Protein 6WUD (pdb70)

Organism: Homo sapiens (NCBI:txid9606)

Foldseek 3Di:
DAQDDPVVLVVLVVQFVDDSVVLVVVVVVVCVLPVVFDDSHCNVVDDGWADQVSQCCPPLRVPPLLSQLLQLLLDPNSRNTHDSSSSRRSQRCQALPHDPLSLLQVVQSSLCVVRPQWAALVSQLVVVCSVCVNPDDPVRSSVVSVVCCVVQVVVPPRIAHSVSSCVPQVPDPCNSVPSHTDD/DVCVVVCLVVVQDDVVDDDVVVVVVSVVVSVVVVVVVVVVVVVVD

Solvent-accessible surface area: 11434 Å² total; per-residue (Å²): 238,84,12,9,51,144,126,43,17,102,53,27,69,109,86,12,71,20,77,128,172,52,0,60,112,0,0,94,66,0,14,97,37,7,81,174,97,3,44,104,58,14,50,92,98,40,132,33,68,0,40,27,115,68,0,6,67,3,73,35,0,76,21,2,15,1,88,93,18,0,0,50,37,15,9,115,100,38,63,0,58,0,24,2,75,9,0,1,57,0,0,4,10,0,17,128,140,7,64,132,83,54,3,0,83,52,0,6,57,0,5,1,27,60,108,63,90,62,0,28,43,125,0,0,78,39,0,0,54,79,0,1,108,47,116,12,57,88,104,32,10,60,31,0,5,92,45,0,18,105,35,6,12,54,80,162,68,47,88,0,6,44,118,10,0,42,98,0,0,61,138,11,104,77,4,90,67,19,3,14,3,146,40,172,65,16,62,1,0,61,45,2,8,14,20,6,38,5,73,14,34,66,83,130,66,5,59,99,64,18,72,65,10,12,112,72,1,80,111,12,0,106,132,35,100,84,84,158

Nearest PDB structures (foldseek):
  6wu7-assembly1_A  TM=9.396E-01  e=1.259E-26  Homo sapiens
  6wu5-assembly1_A  TM=8.932E-01  e=3.886E-26  Homo sapiens
  8tkp-assembly1_E  TM=9.651E-01  e=3.634E-17  Caenorhabditis elegans
  5b8i-assembly1_B  TM=8.770E-01  e=7.531E-10  Coccidioides immitis RS
  3ll8-assembly3_B  TM=8.540E-01  e=1.875E-09  Homo sapiens

Structure (mmCIF, N/CA/C/O backbone):
data_6WUD
#
_entry.id   6WUD
#
_cell.length_a   100.650
_cell.length_b   100.650
_cell.length_c   49.723
_cell.angle_alpha   90.000
_cell.angle_beta   90.000
_cell.angle_gamma   120.000
#
_symmetry.space_group_name_H-M   'P 32 2 1'
#
loop_
_entity.id
_entity.type
_entity.pdbx_description
1 polymer 'Calcium and integrin-binding family member 3'
2 polymer 'Transmembrane channel-like protein 1'
3 non-polymer 'MAGNESIUM ION'
4 water water
#
loop_
_atom_site.group_PDB
_atom_site.id
_atom_site.type_symbol
_atom_site.label_atom_id
_atom_site.label_alt_id
_atom_site.label_comp_id
_atom_site.label_asym_id
_atom_site.label_entity_id
_atom_site.label_seq_id
_atom_site.pdbx_PDB_ins_code
_atom_site.Cartn_x
_atom_site.Cartn_y
_atom_site.Cartn_z
_atom_site.occupancy
_atom_site.B_iso_or_equiv
_atom_site.auth_seq_id
_atom_site.auth_comp_id
_atom_site.auth_asym_id
_atom_site.auth_atom_id
_atom_site.pdbx_PDB_model_num
ATOM 1 N N . GLN A 1 9 ? 16.30700 57.18300 -25.67500 1.000 73.77990 5 GLN A N 1
ATOM 2 C CA . GLN A 1 9 ? 16.60600 57.38500 -24.26400 1.000 64.04715 5 GLN A CA 1
ATOM 3 C C . GLN A 1 9 ? 15.38600 57.18600 -23.35000 1.000 54.60392 5 GLN A C 1
ATOM 4 O O . GLN A 1 9 ? 14.92900 58.13600 -22.73300 1.000 74.29049 5 GLN A O 1
ATOM 17 N N . THR A 1 10 ? 14.86100 55.96400 -23.24000 1.000 40.71541 6 THR A N 1
ATOM 18 C CA . THR A 1 10 ? 13.71500 55.71000 -22.36700 1.000 39.00204 6 THR A CA 1
ATOM 19 C C . THR A 1 10 ? 13.82700 54.32900 -21.71500 1.000 32.20912 6 THR A C 1
ATOM 20 O O . THR A 1 10 ? 14.33100 53.39000 -22.32500 1.000 31.73538 6 THR A O 1
ATOM 31 N N . VAL A 1 11 ? 13.34900 54.19900 -20.47100 1.000 30.88002 7 VAL A N 1
ATOM 32 C CA . VAL A 1 11 ? 13.36900 52.87800 -19.82900 1.000 26.27420 7 VAL A CA 1
ATOM 33 C C . VAL A 1 11 ? 12.28400 51.99200 -20.42500 1.000 23.23173 7 VAL A C 1
ATOM 34 O O . VAL A 1 11 ? 12.51700 50.81300 -20.71800 1.000 25.11880 7 VAL A O 1
ATOM 47 N N . PHE A 1 12 ? 11.06800 52.53700 -20.57300 1.000 24.23712 8 PHE A N 1
ATOM 48 C CA . PHE A 1 12 ? 9.89100 51.76600 -20.97600 1.000 23.37122 8 PHE A CA 1
ATOM 49 C C . PHE A 1 12 ? 9.19100 52.45400 -22.15500 1.000 26.74005 8 PHE A C 1
ATOM 50 O O . PHE A 1 12 ? 9.30000 53.65900 -22.33300 1.000 23.10803 8 PHE A O 1
ATOM 67 N N . THR A 1 13 ? 8.40600 51.68500 -22.91500 1.000 24.54505 9 THR A N 1
ATOM 68 C CA . THR A 1 13 ? 7.43500 52.24800 -23.84100 1.000 28.69818 9 THR A CA 1
ATOM 69 C C . THR A 1 13 ? 6.18800 52.71200 -23.09200 1.000 25.79257 9 THR A C 1
ATOM 70 O O . THR A 1 13 ? 5.95100 52.35400 -21.94200 1.000 23.75285 9 THR A O 1
ATOM 81 N N . HIS A 1 14 ? 5.39200 53.57200 -23.75100 1.000 28.29023 10 HIS A N 1
ATOM 82 C CA . HIS A 1 14 ? 4.13400 53.96200 -23.10400 1.000 31.50115 10 HIS A CA 1
ATOM 83 C C . HIS A 1 14 ? 3.26900 52.74300 -22.80900 1.000 29.40879 10 HIS A C 1
ATOM 84 O O . HIS A 1 14 ? 2.66800 52.64400 -21.73300 1.000 27.39013 10 HIS A O 1
ATOM 98 N N . GLU A 1 15 ? 3.20100 51.80100 -23.75600 1.000 30.69315 11 GLU A N 1
ATOM 99 C CA . GLU A 1 15 ? 2.40800 50.58900 -23.56900 1.000 31.55115 11 GLU A CA 1
ATOM 100 C C . GLU A 1 15 ? 2.88100 49.76400 -22.37500 1.000 28.75871 11 GLU A C 1
ATOM 101 O O . GLU A 1 15 ? 2.05400 49.17700 -21.66800 1.000 28.23496 11 GLU A O 1
ATOM 113 N N . GLN A 1 16 ? 4.19600 49.64000 -22.18200 1.000 26.22420 12 GLN A N 1
ATOM 114 C CA . GLN A 1 16 ? 4.68800 48.85600 -21.05100 1.000 24.77139 12 GLN A CA 1
ATOM 115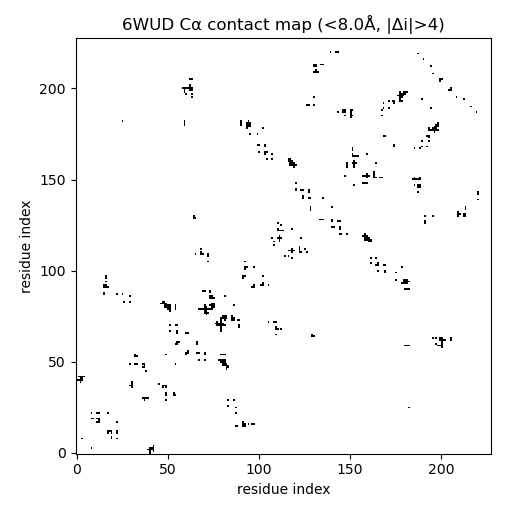 C C . GLN A 1 16 ? 4.31400 49.50400 -19.72700 1.000 27.05851 12 GLN A C 1
ATOM 116 O O . GLN A 1 16 ? 3.92400 48.81600 -18.78400 1.000 25.04774 12 GLN A O 1
ATOM 130 N N . LEU A 1 17 ? 4.43500 50.82300 -19.62600 1.000 25.59781 13 LEU A N 1
ATOM 131 C CA . LEU A 1 17 ? 4.06800 51.49200 -18.38700 1.000 29.59302 13 LEU A CA 1
ATOM 132 C C . LEU A 1 17 ? 2.56400 51.42500 -18.13900 1.000 33.18556 13 LEU A C 1
ATOM 133 O O . LEU A 1 17 ? 2.13400 51.20600 -17.00200 1.000 26.80321 13 LEU A O 1
ATOM 149 N N . GLU A 1 18 ? 1.77600 51.51100 -19.20000 1.000 30.78790 14 GLU A N 1
ATOM 150 C CA . GLU A 1 18 ? 0.33900 51.41200 -19.06300 1.000 30.31942 14 GLU A CA 1
ATOM 151 C C . GLU A 1 18 ? 0.00400 50.03700 -18.51100 1.000 38.67043 14 GLU A C 1
ATOM 152 O O . GLU A 1 18 ? -0.86200 49.89900 -17.66000 1.000 33.79353 14 GLU A O 1
ATOM 164 N N . ALA A 1 19 ? 0.71000 49.02100 -18.99200 1.000 32.24071 15 ALA A N 1
ATOM 165 C CA . ALA A 1 19 ? 0.45800 47.64900 -18.56100 1.000 34.96209 15 ALA A CA 1
ATOM 166 C C . ALA A 1 19 ? 0.84100 47.43600 -17.09500 1.000 30.04834 15 ALA A C 1
ATOM 167 O O . ALA A 1 19 ? 0.11200 46.75500 -16.36000 1.000 32.77498 15 ALA A O 1
ATOM 174 N N . TYR A 1 20 ? 1.95600 48.01200 -16.64300 1.000 28.67449 16 TYR A N 1
ATOM 175 C CA . TYR A 1 20 ? 2.31400 47.86600 -15.22300 1.000 29.64303 16 TYR A CA 1
ATOM 176 C C . TYR A 1 20 ? 1.29400 48.55400 -14.31900 1.000 30.73790 16 TYR A C 1
ATOM 177 O O . TYR A 1 20 ? 0.95900 48.05000 -13.24600 1.000 32.18544 16 TYR A O 1
ATOM 195 N N . GLN A 1 21 ? 0.83100 49.72900 -14.71400 1.000 29.43511 17 GLN A N 1
ATOM 196 C CA . GLN A 1 21 ? -0.22600 50.40400 -13.97100 1.000 32.11964 17 GLN A CA 1
ATOM 197 C C . GLN A 1 21 ? -1.48700 49.57000 -13.90700 1.000 33.64351 17 GLN A C 1
ATOM 198 O O . GLN A 1 21 ? -2.20900 49.60500 -12.90500 1.000 34.10146 17 GLN A O 1
ATOM 212 N N . ASP A 1 22 ? -1.80000 48.88300 -14.99000 1.000 31.22216 18 ASP A N 1
ATOM 213 C CA . ASP A 1 22 ? -2.97600 48.03300 -15.05300 1.000 33.50928 18 ASP A CA 1
ATOM 214 C C . ASP A 1 22 ? -2.90800 46.81300 -14.13600 1.000 34.56467 18 ASP A C 1
ATOM 215 O O . ASP A 1 22 ? -3.92800 46.34100 -13.65500 1.000 37.24131 18 ASP A O 1
ATOM 224 N N . CYS A 1 23 ? -1.71400 46.28600 -13.90900 1.000 29.09559 19 CYS A N 1
ATOM 225 C CA . CYS A 1 23 ? -1.59800 45.06000 -13.12300 1.000 33.94618 19 CYS A CA 1
ATOM 226 C C . CYS A 1 23 ? -1.00200 45.26500 -11.72900 1.000 29.99833 19 CYS A C 1
ATOM 227 O O . CYS A 1 23 ? -0.82700 44.28300 -10.99800 1.000 31.49851 19 CYS A O 1
ATOM 235 N N . THR A 1 24 ? -0.76000 46.50300 -11.31100 1.000 26.65320 20 THR A N 1
ATOM 236 C CA . THR A 1 24 ? -0.24200 46.80000 -9.97300 1.000 25.16881 20 THR A CA 1
ATOM 237 C C . THR A 1 24 ? -1.09100 47.91700 -9.37000 1.000 28.49815 20 THR A C 1
ATOM 238 O O . THR A 1 24 ? -1.93500 48.53000 -10.03900 1.000 27.64016 20 THR A O 1
ATOM 249 N N . PHE A 1 25 ? -0.85600 48.21700 -8.10200 1.000 23.00539 21 PHE A N 1
ATOM 250 C CA . PHE A 1 25 ? -1.51000 49.36900 -7.48400 1.000 24.35292 21 PHE A CA 1
ATOM 251 C C . PHE A 1 25 ? -0.63200 50.61300 -7.53500 1.000 30.84317 21 PHE A C 1
ATOM 252 O O . PHE A 1 25 ? -0.83300 51.54200 -6.74100 1.000 34.64100 21 PHE A O 1
ATOM 269 N N . PHE A 1 26 ? 0.32900 50.66600 -8.46400 1.000 21.71839 22 PHE A N 1
ATOM 270 C CA . PHE A 1 26 ? 1.29100 51.75900 -8.48600 1.000 22.71325 22 PHE A CA 1
ATOM 271 C C . PHE A 1 26 ? 0.93800 52.75700 -9.59000 1.000 25.46884 22 PHE A C 1
ATOM 272 O O . PHE A 1 26 ? 0.42100 52.39700 -10.65800 1.000 25.62676 22 PHE A O 1
ATOM 289 N N . THR A 1 27 ? 1.22300 54.02200 -9.31400 1.000 22.45796 23 THR A N 1
ATOM 290 C CA . THR A 1 27 ? 1.18900 55.05600 -10.34300 1.000 23.58967 23 THR A CA 1
ATOM 291 C C . THR A 1 27 ? 2.37000 54.88900 -11.30700 1.000 22.27109 23 THR A C 1
ATOM 292 O O . THR A 1 27 ? 3.35700 54.20700 -11.02500 1.000 21.29203 23 THR A O 1
ATOM 303 N N . ARG A 1 28 ? 2.27000 55.57200 -12.45500 1.000 25.01879 24 ARG A N 1
ATOM 304 C CA . ARG A 1 28 ? 3.38500 55.56100 -13.40100 1.000 23.26858 24 ARG A CA 1
ATOM 305 C C . ARG A 1 28 ? 4.67900 56.05500 -12.73200 1.000 21.21570 24 ARG A C 1
ATOM 306 O O . ARG A 1 28 ? 5.75200 55.46500 -12.90200 1.000 21.36835 24 ARG A O 1
ATOM 327 N N . LYS A 1 29 ? 4.58800 57.13600 -11.95900 1.000 21.28413 25 LYS A N 1
ATOM 328 C CA . LYS A 1 29 ? 5.77400 57.64400 -11.27000 1.000 20.11820 25 LYS A CA 1
ATOM 329 C C . LYS A 1 29 ? 6.35200 56.61900 -10.28700 1.000 23.28174 25 LYS A C 1
ATOM 330 O O . LYS A 1 29 ? 7.56800 56.46100 -10.19800 1.000 21.84736 25 LYS A O 1
ATOM 349 N N . GLU A 1 30 ? 5.50900 55.91400 -9.54600 1.000 21.93158 26 GLU A N 1
ATOM 350 C CA . GLU A 1 30 ? 5.98400 54.88800 -8.62300 1.000 21.19201 26 GLU A CA 1
ATOM 351 C C . GLU A 1 30 ? 6.65200 53.72400 -9.34500 1.000 21.43941 26 GLU A C 1
ATOM 352 O O . GLU A 1 30 ? 7.65300 53.19500 -8.85700 1.000 22.27899 26 GLU A O 1
ATOM 364 N N . ILE A 1 31 ? 6.12700 53.30800 -10.49100 1.000 20.94725 27 ILE A N 1
ATOM 365 C CA . ILE A 1 31 ? 6.75400 52.23700 -11.25000 1.000 19.72868 27 ILE A CA 1
ATOM 366 C C . ILE A 1 31 ? 8.16800 52.65500 -11.64700 1.000 19.68920 27 ILE A C 1
ATOM 367 O O . ILE A 1 31 ? 9.12400 51.86300 -11.55000 1.000 19.69183 27 ILE A O 1
ATOM 383 N N . MET A 1 32 ? 8.34000 53.91000 -12.05900 1.000 19.91028 28 MET A N 1
ATOM 384 C CA . MET A 1 32 ? 9.68400 54.39600 -12.37200 1.000 20.43929 28 MET A CA 1
ATOM 385 C C . MET A 1 32 ? 10.59800 54.34100 -11.14800 1.000 21.47626 28 MET A C 1
ATOM 386 O O . MET A 1 32 ? 11.73500 53.87200 -11.23400 1.000 23.82654 28 MET A O 1
ATOM 400 N N . ARG A 1 33 ? 10.12500 54.81100 -9.99600 1.000 20.15505 29 ARG A N 1
ATOM 401 C CA . ARG A 1 33 ? 10.95600 54.79900 -8.79500 1.000 23.14751 29 ARG A CA 1
ATOM 402 C C . ARG A 1 33 ? 11.33500 53.37900 -8.38800 1.000 21.60259 29 ARG A C 1
ATOM 403 O O . ARG A 1 33 ? 12.51100 53.09300 -8.08800 1.000 19.96818 29 ARG A O 1
ATOM 424 N N . LEU A 1 34 ? 10.34900 52.46300 -8.41900 1.000 21.38414 30 LEU A N 1
ATOM 425 C CA . LEU A 1 34 ? 10.62800 51.07600 -8.07800 1.000 23.82128 30 LEU A CA 1
ATOM 426 C C . LEU A 1 34 ? 11.54800 50.42000 -9.10500 1.000 22.15792 30 LEU A C 1
ATOM 427 O O . LEU A 1 34 ? 12.40300 49.59300 -8.73900 1.000 22.33162 30 LEU A O 1
ATOM 443 N N . PHE A 1 35 ? 11.39900 50.74400 -10.39200 1.000 19.46286 31 PHE A N 1
ATOM 444 C CA . PHE A 1 35 ? 12.35900 50.22300 -11.36700 1.000 21.33150 31 PHE A CA 1
ATOM 445 C C . PHE A 1 35 ? 13.80200 50.56900 -10.97000 1.000 19.87607 31 PHE A C 1
ATOM 446 O O . PHE A 1 35 ? 14.71400 49.72800 -11.07800 1.000 21.48679 31 PHE A O 1
ATOM 463 N N . TYR A 1 36 ? 14.05600 51.82700 -10.59600 1.000 18.79699 32 TYR A N 1
ATOM 464 C CA . TYR A 1 36 ? 15.41900 52.19400 -10.22200 1.000 22.37637 32 TYR A CA 1
ATOM 465 C C . TYR A 1 36 ? 15.85700 51.50300 -8.92400 1.000 22.79484 32 TYR A C 1
ATOM 466 O O . TYR A 1 36 ? 17.04800 51.16200 -8.77300 1.000 20.33665 32 TYR A O 1
ATOM 484 N N . ARG A 1 37 ? 14.92300 51.24400 -8.00900 1.000 20.21558 33 ARG A N 1
ATOM 485 C CA . ARG A 1 37 ? 15.28000 50.43100 -6.85000 1.000 21.84209 33 ARG A CA 1
ATOM 486 C C . ARG A 1 37 ? 15.76000 49.05000 -7.28900 1.000 20.58405 33 ARG A C 1
ATOM 487 O O . ARG A 1 37 ? 16.75100 48.53900 -6.74900 1.000 19.22862 33 ARG A O 1
ATOM 508 N N . TYR A 1 38 ? 15.05100 48.43100 -8.25700 1.000 21.59206 34 TYR A N 1
ATOM 509 C CA . TYR A 1 38 ? 15.39700 47.10400 -8.76200 1.000 20.69985 34 TYR A CA 1
ATOM 510 C C . TYR A 1 38 ? 16.73500 47.10900 -9.50100 1.000 20.37613 34 TYR A C 1
ATOM 511 O O . TYR A 1 38 ? 17.61200 46.26700 -9.24400 1.000 21.38677 34 TYR A O 1
ATOM 529 N N . GLN A 1 39 ? 16.91700 48.07500 -10.38900 1.000 19.41022 35 GLN A N 1
ATOM 530 C CA . GLN A 1 39 ? 18.13200 48.16700 -11.17000 1.000 21.45257 35 GLN A CA 1
ATOM 531 C C . GLN A 1 39 ? 19.34700 48.39600 -10.27400 1.000 23.31859 35 GLN A C 1
ATOM 532 O O . GLN A 1 39 ? 20.42600 47.83900 -10.52300 1.000 23.19225 35 GLN A O 1
ATOM 546 N N . ASP A 1 40 ? 19.17900 49.21100 -9.22700 1.000 24.08710 36 ASP A N 1
ATOM 547 C CA . ASP A 1 40 ? 20.26300 49.52200 -8.29200 1.000 25.02405 36 ASP A CA 1
ATOM 548 C C . ASP A 1 40 ? 20.70800 48.31900 -7.47300 1.000 20.78407 36 ASP A C 1
ATOM 549 O O . ASP A 1 40 ? 21.82100 48.35300 -6.91800 1.000 21.96579 36 ASP A O 1
ATOM 558 N N . LEU A 1 41 ? 19.89000 47.25800 -7.39200 1.000 20.79197 37 LEU A N 1
ATOM 559 C CA . LEU A 1 41 ? 20.32400 46.07300 -6.65500 1.000 22.82116 37 LEU A CA 1
ATOM 560 C C . LEU A 1 41 ? 21.46600 45.36000 -7.36900 1.000 26.82690 37 LEU A C 1
ATOM 561 O O . LEU A 1 41 ? 22.29200 44.69700 -6.72700 1.000 25.99522 37 LEU A O 1
ATOM 577 N N . ALA A 1 42 ? 21.50100 45.44800 -8.69600 1.000 22.97381 38 ALA A N 1
ATOM 578 C CA . ALA A 1 42 ? 22.45400 44.68700 -9.51100 1.000 28.11653 38 ALA A CA 1
ATOM 579 C C . ALA A 1 42 ? 22.68500 45.44100 -10.80900 1.000 27.78228 38 ALA A C 1
ATOM 580 O O . ALA A 1 42 ? 22.21800 45.03800 -11.87800 1.000 26.32421 38 ALA A O 1
ATOM 587 N N . PRO A 1 43 ? 23.39800 46.56800 -10.74000 1.000 26.92428 39 PRO A N 1
ATOM 588 C CA . PRO A 1 43 ? 23.48800 47.44900 -11.90800 1.000 35.06736 39 PRO A CA 1
ATOM 589 C C . PRO A 1 43 ? 24.28500 46.85700 -13.05600 1.000 36.15697 39 PRO A C 1
ATOM 590 O O . PRO A 1 43 ? 24.15700 47.35400 -14.17300 1.000 42.20243 39 PRO A O 1
ATOM 601 N N . GLN A 1 44 ? 25.09000 45.83100 -12.82700 1.000 38.45461 40 GLN A N 1
ATOM 602 C CA . GLN A 1 44 ? 25.75300 45.12600 -13.91900 1.000 45.50019 40 GLN A CA 1
ATOM 603 C C . GLN A 1 44 ? 24.90500 44.00200 -14.51400 1.000 41.75764 40 GLN A C 1
ATOM 604 O O . GLN A 1 44 ? 25.29300 43.42400 -15.53500 1.000 45.60810 40 GLN A O 1
ATOM 618 N N . LEU A 1 45 ? 23.77600 43.66500 -13.90100 1.000 38.09141 41 LEU A N 1
ATOM 619 C CA . LEU A 1 45 ? 22.86700 42.66700 -14.44900 1.000 34.37781 41 LEU A CA 1
ATOM 620 C C . LEU A 1 45 ? 21.63600 43.27800 -15.10800 1.000 33.57508 41 LEU A C 1
ATOM 621 O O . LEU A 1 45 ? 21.21000 42.78600 -16.14500 1.000 32.95132 41 LEU A O 1
ATOM 637 N N . VAL A 1 46 ? 21.03400 44.31200 -14.52000 1.000 27.54278 42 VAL A N 1
ATOM 638 C CA . VAL A 1 46 ? 19.74400 44.84200 -14.97400 1.000 24.23185 42 VAL A CA 1
ATOM 639 C C . VAL A 1 46 ? 19.98800 45.93600 -16.01300 1.000 27.34538 42 VAL A C 1
ATOM 640 O O . VAL A 1 46 ? 20.65800 46.93600 -15.70300 1.000 25.71098 42 VAL A O 1
ATOM 653 N N . PRO A 1 47 ? 19.45700 45.82200 -17.23400 1.000 28.63764 43 PRO A N 1
ATOM 654 C CA . PRO A 1 47 ? 19.68400 46.88700 -18.22000 1.000 29.67724 43 PRO A CA 1
ATOM 655 C C . PRO A 1 47 ? 18.84500 48.12100 -17.90100 1.000 27.12694 43 PRO A C 1
ATOM 656 O O . PRO A 1 47 ? 17.81300 48.06100 -17.22400 1.000 26.46896 43 PRO A O 1
ATOM 667 N N . LEU A 1 48 ? 19.34600 49.25600 -18.35300 1.000 29.23772 44 LEU A N 1
ATOM 668 C CA . LEU A 1 48 ? 18.61000 50.50300 -18.25300 1.000 31.27480 44 LEU A CA 1
ATOM 669 C C . LEU A 1 48 ? 17.49600 50.69300 -19.32100 1.000 28.76398 44 LEU A C 1
ATOM 670 O O . LEU A 1 48 ? 16.71000 51.60600 -19.17400 1.000 32.00121 44 LEU A O 1
ATOM 686 N N . ASP A 1 49 ? 17.44500 49.90300 -20.40300 1.000 30.93529 45 ASP A N 1
ATOM 687 C CA . ASP A 1 49 ? 16.40700 50.04300 -21.39000 1.000 27.90861 45 ASP A CA 1
ATOM 688 C C . ASP A 1 49 ? 15.56400 48.77300 -21.36700 1.000 28.19812 45 ASP A C 1
ATOM 689 O O . ASP A 1 49 ? 16.02900 47.73100 -21.79700 1.000 29.13507 45 ASP A O 1
ATOM 698 N N . TYR A 1 50 ? 14.32600 48.85900 -20.89100 1.000 24.69243 46 TYR A N 1
ATOM 699 C CA . TYR A 1 50 ? 13.46200 47.69800 -20.85000 1.000 22.18950 46 TYR A CA 1
ATOM 700 C C . TYR A 1 50 ? 12.62600 47.55000 -22.11900 1.000 22.08423 46 TYR A C 1
ATOM 701 O O . TYR A 1 50 ? 11.89200 46.59600 -22.26000 1.000 23.44492 46 TYR A O 1
ATOM 719 N N . THR A 1 51 ? 12.71800 48.50400 -23.03600 1.000 23.71863 47 THR A N 1
ATOM 720 C CA . THR A 1 51 ? 12.02000 48.33000 -24.32200 1.000 22.85011 47 THR A CA 1
ATOM 721 C C . THR A 1 51 ? 12.57800 47.14900 -25.10400 1.000 26.45317 47 THR A C 1
ATOM 722 O O . THR A 1 51 ? 11.91500 46.65900 -26.02600 1.000 28.68502 47 THR A O 1
ATOM 733 N N . THR A 1 52 ? 13.76800 46.64800 -24.72600 1.000 25.24776 48 THR A N 1
ATOM 734 C CA . THR A 1 52 ? 14.32400 45.42600 -25.31100 1.000 26.13208 48 THR A CA 1
ATOM 735 C C . THR A 1 52 ? 13.62200 44.15900 -24.81700 1.000 27.54014 48 THR A C 1
ATOM 736 O O . THR A 1 52 ? 13.95600 43.06000 -25.29600 1.000 27.84281 48 THR A O 1
ATOM 747 N N . CYS A 1 53 ? 12.71200 44.28200 -23.84600 1.000 24.46083 49 CYS A N 1
ATOM 748 C CA . CYS A 1 53 ? 12.01000 43.14400 -23.26200 1.000 25.42936 49 CYS A CA 1
ATOM 749 C C . CYS A 1 53 ? 12.99500 42.06800 -22.77700 1.000 25.10827 49 CYS A C 1
ATOM 750 O O . CYS A 1 53 ? 12.92200 40.91100 -23.17700 1.000 27.50856 49 CYS A O 1
ATOM 758 N N . PRO A 1 54 ? 13.91900 42.44600 -21.90500 1.000 25.66097 50 PRO A N 1
ATOM 759 C CA . PRO A 1 54 ? 14.92500 41.48300 -21.44000 1.000 28.71923 50 PRO A CA 1
ATOM 760 C C . PRO A 1 54 ? 14.32200 40.45700 -20.49000 1.000 28.71923 50 PRO A C 1
ATOM 761 O O . PRO A 1 54 ? 13.28000 40.67000 -19.86500 1.000 30.46155 50 PRO A O 1
ATOM 772 N N . ASP A 1 55 ? 14.98100 39.30800 -20.43500 1.000 30.49050 51 ASP A N 1
ATOM 773 C CA . ASP A 1 55 ? 14.62500 38.20700 -19.54500 1.000 32.38546 51 ASP A CA 1
ATOM 774 C C . ASP A 1 55 ? 15.74700 38.12600 -18.50500 1.000 31.23532 51 ASP A C 1
ATOM 775 O O . ASP A 1 55 ? 16.75300 37.44100 -18.71700 1.000 32.29598 51 ASP A O 1
ATOM 784 N N . VAL A 1 56 ? 15.60100 38.90000 -17.42100 1.000 27.09799 52 VAL A N 1
ATOM 785 C CA . VAL A 1 56 ? 16.66000 39.11100 -16.43100 1.000 27.34275 52 VAL A CA 1
ATOM 786 C C . VAL A 1 56 ? 16.07300 38.91200 -15.04300 1.000 24.22922 52 VAL A C 1
ATOM 787 O O . VAL A 1 56 ? 14.95400 39.36800 -14.76800 1.000 22.61587 52 VAL A O 1
ATOM 800 N N . LYS A 1 57 ? 16.82400 38.22500 -14.16900 1.000 24.5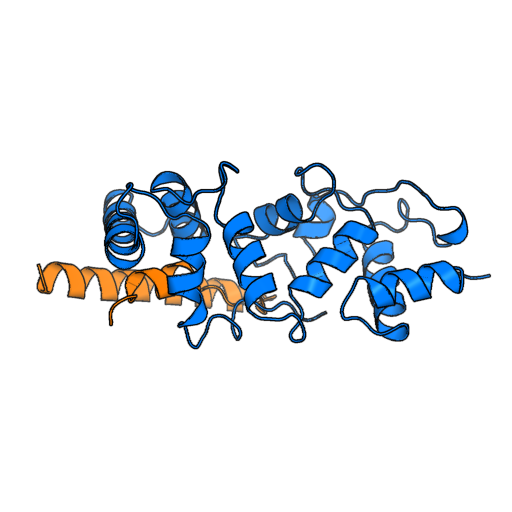7926 53 LYS A N 1
ATOM 801 C CA . LYS A 1 57 ? 16.42800 38.05600 -12.77700 1.000 22.65535 53 LYS A CA 1
ATOM 802 C C . LYS A 1 57 ? 17.52900 38.57500 -11.85500 1.000 24.60558 53 LYS A C 1
ATOM 803 O O . LYS A 1 57 ? 18.71100 38.36200 -12.11700 1.000 26.31895 53 LYS A O 1
ATOM 822 N N . VAL A 1 58 ? 17.14800 39.31900 -10.82700 1.000 19.56024 54 VAL A N 1
ATOM 823 C CA . VAL A 1 58 ? 18.06700 39.68000 -9.74400 1.000 18.55486 54 VAL A CA 1
ATOM 824 C C . VAL A 1 58 ? 18.10400 38.50400 -8.77500 1.000 20.02609 54 VAL A C 1
ATOM 825 O O . VAL A 1 58 ? 17.02700 38.04100 -8.35000 1.000 20.49983 54 VAL A O 1
ATOM 838 N N . PRO A 1 59 ? 19.27200 38.03500 -8.36900 1.000 19.69973 55 PRO A N 1
ATOM 839 C CA . PRO A 1 59 ? 19.29700 36.86300 -7.48700 1.000 20.58931 55 PRO A CA 1
ATOM 840 C C . PRO A 1 59 ? 18.75600 37.14800 -6.09200 1.000 20.52351 55 PRO A C 1
ATOM 841 O O . PRO A 1 59 ? 18.84500 38.27400 -5.57400 1.000 20.65248 55 PRO A O 1
ATOM 852 N N . TYR A 1 60 ? 18.20700 36.07600 -5.49000 1.000 19.79974 56 TYR A N 1
ATOM 853 C CA . TYR A 1 60 ? 17.54200 36.15600 -4.19500 1.000 20.13662 56 TYR A CA 1
ATOM 854 C C . TYR A 1 60 ? 18.41100 36.85600 -3.13900 1.000 21.40257 56 TYR A C 1
ATOM 855 O O . TYR A 1 60 ? 17.90200 37.65600 -2.33700 1.000 23.35280 56 TYR A O 1
ATOM 873 N N . GLU A 1 61 ? 19.70900 36.55900 -3.12300 1.000 20.37876 57 GLU A N 1
ATOM 874 C CA . GLU A 1 61 ? 20.60500 37.08400 -2.08700 1.000 22.45006 57 GLU A CA 1
ATOM 875 C C . GLU A 1 61 ? 20.56200 38.61700 -2.04400 1.000 26.71110 57 GLU A C 1
ATOM 876 O O . GLU A 1 61 ? 20.66800 39.22600 -0.96100 1.000 26.83216 57 GLU A O 1
ATOM 888 N N . LEU A 1 62 ? 20.39500 39.26000 -3.20700 1.000 21.82367 58 LEU A N 1
ATOM 889 C CA . LEU A 1 62 ? 20.32800 40.71800 -3.26800 1.000 25.42410 58 LEU A CA 1
ATOM 890 C C . LEU A 1 62 ? 18.93100 41.22600 -2.94600 1.000 23.31069 58 LEU A C 1
ATOM 891 O O . LEU A 1 62 ? 18.80200 42.32700 -2.40000 1.000 25.80046 58 LEU A O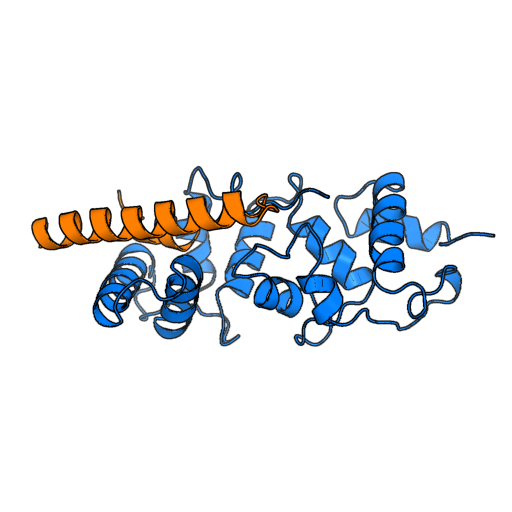 1
ATOM 907 N N . ILE A 1 63 ? 17.90500 40.41400 -3.22100 1.000 20.98936 59 ILE A N 1
ATOM 908 C CA . ILE A 1 63 ? 16.54200 40.77200 -2.86700 1.000 20.98936 59 ILE A CA 1
ATOM 909 C C . ILE A 1 63 ? 16.35600 40.69300 -1.35200 1.000 20.18926 59 ILE A C 1
ATOM 910 O O . ILE A 1 63 ? 15.84900 41.62700 -0.71600 1.000 22.09212 59 ILE A O 1
ATOM 926 N N . GLY A 1 64 ? 16.75900 39.57200 -0.75600 1.000 21.54995 60 GLY A N 1
ATOM 927 C CA . GLY A 1 64 ? 16.57400 39.36800 0.67300 1.000 24.22133 60 GLY A CA 1
ATOM 928 C C . GLY A 1 64 ? 17.40000 40.29200 1.54600 1.000 22.08423 60 GLY A C 1
ATOM 929 O O . GLY A 1 64 ? 17.09600 40.44800 2.73000 1.000 26.10313 60 GLY A O 1
ATOM 933 N N . SER A 1 65 ? 18.44100 40.90600 0.99300 1.000 20.74986 61 SER A N 1
ATOM 934 C CA . SER A 1 65 ? 19.26400 41.81900 1.75300 1.000 24.38187 61 SER A CA 1
ATOM 935 C C . SER A 1 65 ? 18.86400 43.27700 1.54100 1.000 22.49480 61 SER A C 1
ATOM 936 O O . SER A 1 65 ? 19.45900 44.14600 2.19400 1.000 23.03697 61 SER A O 1
ATOM 944 N N . MET A 1 66 ? 17.80900 43.54800 0.75700 1.000 23.59230 62 MET A N 1
ATOM 945 C CA . MET A 1 66 ? 17.25200 44.88800 0.64100 1.000 23.53177 62 MET A CA 1
ATOM 946 C C . MET A 1 66 ? 16.80100 45.45300 1.98600 1.000 21.55258 62 MET A C 1
ATOM 947 O O . MET A 1 66 ? 16.24200 44.72900 2.80900 1.000 21.56574 62 MET A O 1
ATOM 961 N N . PRO A 1 67 ? 16.89300 46.77000 2.18700 1.000 22.18424 63 PRO A N 1
ATOM 962 C CA . PRO A 1 67 ? 16.46000 47.32300 3.48200 1.000 22.39479 63 PRO A CA 1
ATOM 963 C C . PRO A 1 67 ? 15.04200 46.90700 3.85900 1.000 22.88695 63 PRO A C 1
ATOM 964 O O . PRO A 1 67 ? 14.75800 46.64900 5.04500 1.000 24.71086 63 PRO A O 1
ATOM 975 N N . GLU A 1 68 ? 14.14200 46.82700 2.88600 1.000 20.52615 64 GLU A N 1
ATOM 976 C CA . GLU A 1 68 ? 12.74100 46.56800 3.19500 1.000 22.50270 64 GLU A CA 1
ATOM 977 C C . GLU A 1 68 ? 12.45300 45.12400 3.57700 1.000 19.23125 64 GLU A C 1
ATOM 978 O O . GLU A 1 68 ? 11.34500 44.83800 4.01500 1.000 19.79974 64 GLU A O 1
ATOM 990 N N . LEU A 1 69 ? 13.40300 44.21000 3.37200 1.000 19.37074 65 LEU A N 1
ATOM 991 C CA . LEU A 1 69 ? 13.20400 42.79900 3.65100 1.000 16.89150 65 LEU A CA 1
ATOM 992 C C . LEU A 1 69 ? 14.22700 42.21900 4.59700 1.000 20.47614 65 LEU A C 1
ATOM 993 O O . LEU A 1 69 ? 13.97300 41.14200 5.15700 1.000 18.53906 65 LEU A O 1
ATOM 1009 N N . LYS A 1 70 ? 15.39000 42.85300 4.73400 1.000 19.32600 66 LYS A N 1
ATOM 1010 C CA . LYS A 1 70 ? 16.54400 42.19400 5.34400 1.000 20.91567 66 LYS A CA 1
ATOM 1011 C C . LYS A 1 70 ? 16.28000 41.72400 6.77800 1.000 23.84496 66 LYS A C 1
ATOM 1012 O O . LYS A 1 70 ? 16.90100 40.75600 7.23100 1.000 22.84748 66 LYS A O 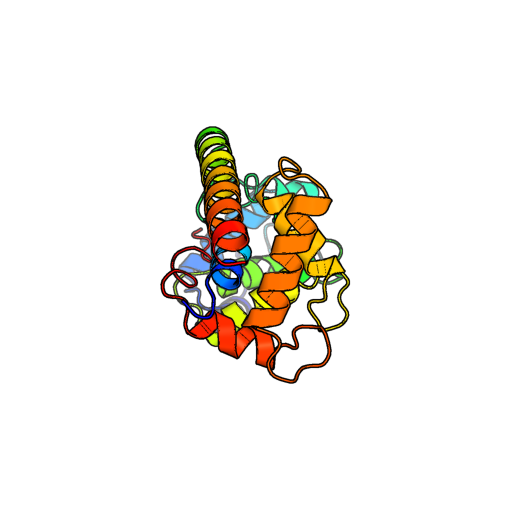1
ATOM 1031 N N . ASP A 1 71 ? 15.42100 42.41300 7.53000 1.000 21.31045 67 ASP A N 1
ATOM 1032 C CA . ASP A 1 71 ? 15.15000 42.06400 8.91700 1.000 21.90263 67 ASP A CA 1
ATOM 1033 C C . ASP A 1 71 ? 13.88300 41.23200 9.09400 1.000 22.40269 67 ASP A C 1
ATOM 1034 O O . ASP A 1 71 ? 13.52400 40.89200 10.22900 1.000 25.24776 67 ASP A O 1
ATOM 1043 N N . ASN A 1 72 ? 13.24800 40.84500 8.01100 1.000 20.31559 68 ASN A N 1
ATOM 1044 C CA . ASN A 1 72 ? 12.00800 40.06600 8.07500 1.000 19.10492 68 ASN A CA 1
ATOM 1045 C C . ASN A 1 72 ? 12.35900 38.58900 8.19400 1.000 20.07609 68 ASN A C 1
ATOM 1046 O O . ASN A 1 72 ? 13.03500 38.06500 7.29600 1.000 20.38402 68 ASN A O 1
ATOM 1057 N N . PRO A 1 73 ? 11.91500 37.87500 9.24700 1.000 21.27097 69 PRO A N 1
ATOM 1058 C CA . PRO A 1 73 ? 12.22800 36.43100 9.33000 1.000 24.32923 69 PRO A CA 1
ATOM 1059 C C . PRO A 1 73 ? 11.63800 35.61500 8.17400 1.000 25.95838 69 PRO A C 1
ATOM 1060 O O . PRO A 1 73 ? 12.13200 34.50700 7.90500 1.000 26.24788 69 PRO A O 1
ATOM 1071 N N . PHE A 1 74 ? 10.64200 36.13800 7.46800 1.000 19.63130 70 PHE A N 1
ATOM 1072 C CA . PHE A 1 74 ? 9.97400 35.46300 6.35800 1.000 21.09200 70 PHE A CA 1
ATOM 1073 C C . PHE A 1 74 ? 10.45100 35.93300 4.99000 1.000 19.99187 70 PHE A C 1
ATOM 1074 O O . PHE A 1 74 ? 9.85700 35.55100 3.96800 1.000 22.31057 70 PHE A O 1
ATOM 1091 N N . ARG A 1 75 ? 11.56200 36.66600 4.94900 1.000 19.47076 71 ARG A N 1
ATOM 1092 C CA . ARG A 1 75 ? 12.02900 37.27400 3.70600 1.000 21.79998 71 ARG A CA 1
ATOM 1093 C C . ARG A 1 75 ? 12.26200 36.24200 2.60300 1.000 19.78921 71 ARG A C 1
ATOM 1094 O O . ARG A 1 75 ? 11.96800 36.51200 1.42500 1.000 19.64446 71 ARG A O 1
ATOM 1115 N N . GLN A 1 76 ? 12.87100 35.10500 2.93600 1.000 22.40269 72 GLN A N 1
ATOM 1116 C CA . GLN A 1 76 ? 13.10300 34.10000 1.90300 1.000 23.18962 72 GLN A CA 1
ATOM 1117 C C . GLN A 1 76 ? 11.78300 33.55600 1.35900 1.000 24.39503 72 GLN A C 1
ATOM 1118 O O . GLN A 1 76 ? 11.62800 33.39000 0.14200 1.000 21.99737 72 GLN A O 1
ATOM 1132 N N . ARG A 1 77 ? 10.81700 33.26400 2.24100 1.000 24.73981 73 ARG A N 1
ATOM 1133 C CA . ARG A 1 77 ? 9.50700 32.80100 1.76600 1.000 24.45820 73 ARG A CA 1
ATOM 1134 C C . ARG A 1 77 ? 8.78800 33.85300 0.91100 1.000 25.08722 73 ARG A C 1
ATOM 1135 O O . ARG A 1 77 ? 8.10600 33.50200 -0.06400 1.000 23.04224 73 ARG A O 1
ATOM 1156 N N . ILE A 1 78 ? 8.83100 35.13600 1.31300 1.000 20.87619 74 ILE A N 1
ATOM 1157 C CA . ILE A 1 78 ? 8.18300 36.18900 0.53800 1.000 20.51035 74 ILE A CA 1
ATOM 1158 C C . ILE A 1 78 ? 8.76100 36.23900 -0.87800 1.000 22.11581 74 ILE A C 1
ATOM 1159 O O . ILE A 1 78 ? 8.01900 36.32000 -1.87200 1.000 19.98134 74 ILE A O 1
ATOM 1175 N N . ALA A 1 79 ? 10.09700 36.18400 -0.98900 1.000 21.23412 75 ALA A N 1
ATOM 1176 C CA . ALA A 1 79 ? 10.71400 36.24400 -2.30700 1.000 19.54182 75 ALA A CA 1
ATOM 1177 C C . ALA A 1 79 ? 10.40300 34.98800 -3.10100 1.000 21.35782 75 ALA A C 1
ATOM 1178 O O . ALA A 1 79 ? 10.13700 35.06900 -4.30200 1.000 22.99223 75 ALA A O 1
ATOM 1185 N N . GLN A 1 80 ? 10.40300 33.82700 -2.44700 1.000 24.35555 76 GLN A N 1
ATOM 1186 C CA . GLN A 1 80 ? 10.03400 32.58900 -3.13200 1.000 20.35770 76 GLN A CA 1
ATOM 1187 C C . GLN A 1 80 ? 8.63100 32.69000 -3.71000 1.000 23.12909 76 GLN A C 1
ATOM 1188 O O . GLN A 1 80 ? 8.39800 32.31000 -4.86100 1.000 24.64769 76 GLN A O 1
ATOM 1202 N N . VAL A 1 81 ? 7.66800 33.15800 -2.90600 1.000 20.54983 77 VAL A N 1
ATOM 1203 C CA . VAL A 1 81 ? 6.27600 33.17400 -3.34800 1.000 21.93421 77 VAL A CA 1
ATOM 1204 C C . VAL A 1 81 ? 6.09100 34.07100 -4.56400 1.000 24.57137 77 VAL A C 1
ATOM 1205 O O . VAL A 1 81 ? 5.28700 33.76300 -5.45200 1.000 24.12658 77 VAL A O 1
ATOM 1218 N N . PHE A 1 82 ? 6.79100 35.21500 -4.61400 1.000 20.69195 78 PHE A N 1
ATOM 1219 C CA . PHE A 1 82 ? 6.58600 36.13900 -5.72600 1.000 23.91866 78 PHE A CA 1
ATOM 1220 C C . PHE A 1 82 ? 7.52400 35.90200 -6.90500 1.000 23.66073 78 PHE A C 1
ATOM 1221 O O . PHE A 1 82 ? 7.26700 36.42700 -7.99800 1.000 22.13423 78 PHE A O 1
ATOM 1238 N N . SER A 1 83 ? 8.57900 35.11600 -6.71700 1.000 21.85788 79 SER A N 1
ATOM 1239 C CA . SER A 1 83 ? 9.52800 34.85400 -7.78700 1.000 23.43702 79 SER A CA 1
ATOM 1240 C C . SER A 1 83 ? 8.94600 33.94400 -8.87500 1.000 22.45006 79 SER A C 1
ATOM 1241 O O . SER A 1 83 ? 8.11700 33.06500 -8.63200 1.000 24.55558 79 SER A O 1
ATOM 1249 N N . GLU A 1 84 ? 9.46500 34.12000 -10.08500 1.000 23.84496 80 GLU A N 1
ATOM 1250 C CA . GLU A 1 84 ? 8.93100 33.39100 -11.23100 1.000 26.64267 80 GLU A CA 1
ATOM 1251 C C . GLU A 1 84 ? 8.97100 31.88100 -11.02600 1.000 26.99271 80 GLU A C 1
ATOM 1252 O O . GLU A 1 84 ? 7.98100 31.18800 -11.30200 1.000 28.86399 80 GLU A O 1
ATOM 1264 N N . ASP A 1 85 ? 10.08200 31.34900 -10.51100 1.000 29.60355 81 ASP A N 1
ATOM 1265 C CA . ASP A 1 85 ? 10.26800 29.90200 -10.40600 1.000 30.32469 81 ASP A CA 1
ATOM 1266 C C . ASP A 1 85 ? 10.25700 29.36600 -8.97400 1.000 28.93505 81 ASP A C 1
ATOM 1267 O O . ASP A 1 85 ? 10.50100 28.17200 -8.78200 1.000 31.19321 81 ASP A O 1
ATOM 1276 N N . GLY A 1 86 ? 9.93500 30.19800 -7.98700 1.000 27.85597 82 GLY A N 1
ATOM 1277 C CA . GLY A 1 86 ? 9.83600 29.77600 -6.60600 1.000 29.70883 82 GLY A CA 1
ATOM 1278 C C . GLY A 1 86 ? 11.14400 29.68300 -5.86100 1.000 28.69028 82 GLY A C 1
ATOM 1279 O O . GLY A 1 86 ? 11.15200 29.16800 -4.73400 1.000 29.54565 82 GLY A O 1
ATOM 1283 N N . ASP A 1 87 ? 12.23600 30.17000 -6.44700 1.000 24.51873 83 ASP A N 1
ATOM 1284 C CA . ASP A 1 87 ? 13.57200 30.11500 -5.87300 1.000 25.64781 83 ASP A CA 1
ATOM 1285 C C . ASP A 1 87 ? 14.04500 31.46300 -5.34700 1.000 28.50079 83 ASP A C 1
ATOM 1286 O O . ASP A 1 87 ? 15.17600 31.56200 -4.84400 1.000 24.64506 83 ASP A O 1
ATOM 1295 N N . GLY A 1 88 ? 13.23000 32.50500 -5.48100 1.000 22.92906 84 GLY A N 1
ATOM 1296 C CA . GLY A 1 88 ? 13.51100 33.80100 -4.92300 1.000 24.35029 84 GLY A CA 1
ATOM 1297 C C . GLY A 1 88 ? 14.23400 34.75100 -5.84700 1.000 20.87356 84 GLY A C 1
ATOM 1298 O O . GLY A 1 88 ? 14.44500 35.91100 -5.46900 1.000 19.34179 84 GLY A O 1
ATOM 1302 N N . HIS A 1 89 ? 14.63000 34.28600 -7.02700 1.000 22.33689 85 HIS A N 1
ATOM 1303 C CA . HIS A 1 89 ? 15.24700 35.13500 -8.05100 1.000 21.82893 85 HIS A CA 1
ATOM 1304 C C . HIS A 1 89 ? 14.15800 35.82600 -8.86100 1.000 21.52363 85 HIS A C 1
ATOM 1305 O O . HIS A 1 89 ? 13.22400 35.16900 -9.33900 1.000 22.73957 85 HIS A O 1
ATOM 1319 N N . MET A 1 90 ? 14.24500 37.15400 -8.97800 1.000 19.71815 86 MET A N 1
ATOM 1320 C CA . MET A 1 90 ? 13.08400 37.94800 -9.35300 1.000 19.69447 86 MET A CA 1
ATOM 1321 C C . MET A 1 90 ? 13.29500 38.75600 -10.61600 1.000 19.87080 86 MET A C 1
ATOM 1322 O O . MET A 1 90 ? 14.28800 39.49200 -10.73400 1.000 21.17096 86 MET A O 1
ATOM 1336 N N . THR A 1 91 ? 12.34100 38.62500 -11.54600 1.000 19.43391 87 THR A N 1
ATOM 1337 C CA . THR A 1 91 ? 12.24400 39.56300 -12.64600 1.000 21.08937 87 THR A CA 1
ATOM 1338 C C . THR A 1 91 ? 11.69000 40.89400 -12.12800 1.000 17.28628 87 THR A C 1
ATOM 1339 O O . THR A 1 91 ? 11.16300 40.99700 -11.01200 1.000 17.00993 87 THR A O 1
ATOM 1350 N N . LEU A 1 92 ? 11.77600 41.91600 -12.96200 1.000 20.96041 88 LEU A N 1
ATOM 1351 C CA . LEU A 1 92 ? 11.11100 43.17500 -12.62600 1.000 21.28413 88 LEU A CA 1
ATOM 1352 C C . LEU A 1 92 ? 9.63200 42.95100 -12.33100 1.000 21.29992 88 LEU A C 1
ATOM 1353 O O . LEU A 1 92 ? 9.09500 43.48800 -11.35400 1.000 18.94701 88 LEU A O 1
ATOM 1369 N N . ASP A 1 93 ? 8.94700 42.18100 -13.18600 1.000 20.31296 89 ASP A N 1
ATOM 1370 C CA . ASP A 1 93 ? 7.52500 41.91600 -12.96400 1.000 24.07394 89 ASP A CA 1
ATOM 1371 C C . ASP A 1 93 ? 7.29300 41.31200 -11.57400 1.000 21.86052 89 ASP A C 1
ATOM 1372 O O . ASP A 1 93 ? 6.30300 41.64600 -10.90000 1.000 19.38917 89 ASP A O 1
ATOM 1381 N N . ASN A 1 94 ? 8.15500 40.37200 -11.16400 1.000 21.23412 90 ASN A N 1
ATOM 1382 C CA . ASN A 1 94 ? 8.00400 39.71500 -9.86600 1.000 20.90251 90 ASN A CA 1
ATOM 1383 C C . ASN A 1 94 ? 8.15400 40.72100 -8.73500 1.000 20.06820 90 ASN A C 1
ATOM 1384 O O . ASN A 1 94 ? 7.46400 40.64400 -7.71400 1.000 18.58907 90 ASN A O 1
ATOM 1395 N N . PHE A 1 95 ? 9.16600 41.58300 -8.85100 1.000 19.14703 91 PHE A N 1
ATOM 1396 C CA . PHE A 1 95 ? 9.47600 42.60600 -7.85200 1.000 20.79986 91 PHE A CA 1
ATOM 1397 C C . PHE A 1 95 ? 8.33500 43.59500 -7.69300 1.000 19.70499 91 PHE A C 1
ATOM 1398 O O . PHE A 1 95 ? 7.90900 43.88800 -6.57000 1.000 19.63130 91 PHE A O 1
ATOM 1415 N N . LEU A 1 96 ? 7.82400 44.10800 -8.81100 1.000 18.97859 92 LEU A N 1
ATOM 1416 C CA . LEU A 1 96 ? 6.67900 44.99900 -8.75700 1.000 22.13423 92 LEU A CA 1
ATOM 1417 C C . LEU A 1 96 ? 5.48900 44.29100 -8.13900 1.000 23.33174 92 LEU A C 1
ATOM 1418 O O . LEU A 1 96 ? 4.73100 44.89600 -7.38500 1.000 19.56024 92 LEU A O 1
ATOM 1434 N N . ASP A 1 97 ? 5.26100 43.02100 -8.50700 1.000 20.83671 93 ASP A N 1
ATOM 1435 C CA . ASP A 1 97 ? 4.11500 42.31500 -7.96600 1.000 20.99725 93 ASP A CA 1
ATOM 1436 C C . ASP A 1 97 ? 4.23200 42.18900 -6.45800 1.000 21.34993 93 ASP A C 1
ATOM 1437 O O . ASP A 1 97 ? 3.26100 42.39400 -5.74300 1.000 19.46286 93 ASP A O 1
ATOM 1446 N N . MET A 1 98 ? 5.42000 41.87300 -5.96200 1.000 20.46298 94 MET A N 1
ATOM 1447 C CA . MET A 1 98 ? 5.62700 41.72500 -4.51500 1.000 21.30519 94 MET A CA 1
ATOM 1448 C C . MET A 1 98 ? 5.31000 43.01000 -3.76100 1.000 21.13674 94 MET A C 1
ATOM 1449 O O . MET A 1 98 ? 4.50700 43.01300 -2.83400 1.000 20.68669 94 MET A O 1
ATOM 1463 N N . PHE A 1 99 ? 5.89600 44.13200 -4.17400 1.000 19.42865 95 PHE A N 1
ATOM 1464 C CA . PHE A 1 99 ? 5.63900 45.37300 -3.45600 1.000 19.83659 95 PHE A CA 1
ATOM 1465 C C . PHE A 1 99 ? 4.21800 45.86700 -3.67700 1.000 20.82355 95 PHE A C 1
ATOM 1466 O O . PHE A 1 99 ? 3.65800 46.52400 -2.78700 1.000 21.33414 95 PHE A O 1
ATOM 1483 N N . SER A 1 100 ? 3.59800 45.50100 -4.80500 1.000 20.26559 96 SER A N 1
ATOM 1484 C CA . SER A 1 100 ? 2.22100 45.91100 -5.04100 1.000 22.67903 96 SER A CA 1
ATOM 1485 C C . SER A 1 100 ? 1.28000 45.22200 -4.06000 1.000 19.82080 96 SER A C 1
ATOM 1486 O O . SER A 1 100 ? 0.43700 45.88200 -3.43700 1.000 20.71301 96 SER A O 1
ATOM 1494 N N . VAL A 1 101 ? 1.40300 43.89600 -3.93600 1.000 19.89449 97 VAL A N 1
ATOM 1495 C CA . VAL A 1 101 ? 0.58200 43.13900 -2.99500 1.000 20.88408 97 VAL A CA 1
ATOM 1496 C C . VAL A 1 101 ? 0.83200 43.60100 -1.56900 1.000 20.27348 97 VAL A C 1
ATOM 1497 O O . VAL A 1 101 ? -0.09700 43.63900 -0.75100 1.000 22.08159 97 VAL A O 1
ATOM 1510 N N . MET A 1 102 ? 2.08900 43.91300 -1.22700 1.000 18.04953 98 MET A N 1
ATOM 1511 C CA . MET A 1 102 ? 2.41200 44.28400 0.14300 1.000 20.29980 98 MET A CA 1
ATOM 1512 C C . MET A 1 102 ? 2.12000 45.73900 0.44800 1.000 22.07896 98 MET A C 1
ATOM 1513 O O . MET A 1 102 ? 2.15500 46.11900 1.62700 1.000 22.82905 98 MET A O 1
ATOM 1527 N N . SER A 1 103 ? 1.76800 46.53900 -0.55100 1.000 21.17096 99 SER A N 1
ATOM 1528 C CA . SER A 1 103 ? 1.49600 47.96000 -0.34100 1.000 19.40759 99 SER A CA 1
ATOM 1529 C C . SER A 1 103 ? 0.21700 48.18600 0.46600 1.000 22.70009 99 SER A C 1
ATOM 1530 O O . SER A 1 103 ? -0.60900 47.30000 0.58800 1.000 24.66348 99 SER A O 1
ATOM 1538 N N . GLU A 1 104 ? 0.09000 49.37700 1.03400 1.000 22.98433 100 GLU A N 1
ATOM 1539 C CA . GLU A 1 104 ? -1.07000 49.74300 1.84000 1.000 22.14213 100 GLU A CA 1
ATOM 1540 C C . GLU A 1 104 ? -2.37200 49.77400 1.03700 1.000 25.78993 100 GLU A C 1
ATOM 1541 O O . GLU A 1 104 ? -3.44800 49.71000 1.60700 1.000 28.34814 100 GLU A O 1
ATOM 1553 N N . MET A 1 105 ? -2.27000 49.90600 -0.27900 1.000 27.40592 101 MET A N 1
ATOM 1554 C CA . MET A 1 105 ? -3.44800 49.98400 -1.13300 1.000 28.43236 101 MET A CA 1
ATOM 1555 C C . MET A 1 105 ? -4.00500 48.61700 -1.54100 1.000 24.78192 101 MET A C 1
ATOM 1556 O O . MET A 1 105 ? -5.13400 48.55400 -2.04600 1.000 28.25865 101 MET A O 1
ATOM 1570 N N . ALA A 1 106 ? -3.27200 47.53200 -1.29700 1.000 24.85035 102 ALA A N 1
ATOM 1571 C CA . ALA A 1 106 ? -3.74700 46.22600 -1.74400 1.000 25.92942 102 ALA A CA 1
ATOM 1572 C C . ALA A 1 106 ? -4.92100 45.79300 -0.87600 1.000 27.41908 102 ALA A C 1
ATOM 1573 O O . ALA A 1 106 ? -4.90400 46.00000 0.34300 1.000 26.27420 102 ALA A O 1
ATOM 1580 N N . PRO A 1 107 ? -5.95500 45.21300 -1.46500 1.000 23.00802 103 PRO A N 1
ATOM 1581 C CA . PRO A 1 107 ? -7.12300 44.82400 -0.66900 1.000 24.25817 103 PRO A CA 1
ATOM 1582 C C . PRO A 1 107 ? -6.83300 43.65400 0.25400 1.000 23.29490 103 PRO A C 1
ATOM 1583 O O . PRO A 1 107 ? -5.92100 42.86100 0.04200 1.000 23.78180 103 PRO A O 1
ATOM 1594 N N . ARG A 1 108 ? -7.63500 43.56600 1.31600 1.000 21.38677 104 ARG A N 1
ATOM 1595 C CA . ARG A 1 108 ? -7.33100 42.63000 2.38300 1.000 22.44216 104 ARG A CA 1
ATOM 1596 C C . ARG A 1 108 ? -7.42000 41.19400 1.88500 1.000 22.58165 104 ARG A C 1
ATOM 1597 O O . ARG A 1 108 ? -6.65600 40.33900 2.32700 1.000 23.30279 104 ARG A O 1
ATOM 1618 N N . ASP A 1 109 ? -8.35100 40.90000 0.98200 1.000 24.22133 105 ASP A N 1
ATOM 1619 C CA . ASP A 1 109 ? -8.48200 39.51100 0.51800 1.000 25.58465 105 ASP A CA 1
ATOM 1620 C C . ASP A 1 109 ? -7.27300 39.07300 -0.30800 1.000 26.67162 105 ASP A C 1
ATOM 1621 O O . ASP A 1 109 ? -6.82200 37.92800 -0.18700 1.000 24.05815 105 ASP A O 1
ATOM 1630 N N . LEU A 1 110 ? -6.72500 39.97400 -1.13400 1.000 24.88719 106 LEU A N 1
ATOM 1631 C CA . LEU A 1 110 ? -5.48600 39.67800 -1.85000 1.000 22.76326 106 LEU A CA 1
ATOM 1632 C C . LEU A 1 110 ? -4.33300 39.43300 -0.88000 1.000 23.31595 106 LEU A C 1
ATOM 1633 O O . LEU A 1 110 ? -3.55800 38.48600 -1.04400 1.000 20.03135 106 LEU A O 1
ATOM 1649 N N . LYS A 1 111 ? -4.20900 40.27500 0.14800 1.000 24.05288 107 LYS A N 1
ATOM 1650 C CA . LYS A 1 111 ? -3.13800 40.10800 1.12400 1.000 22.41848 107 LYS A CA 1
ATOM 1651 C C . LYS A 1 111 ? -3.28700 38.79000 1.87800 1.000 22.08686 107 LYS A C 1
ATOM 1652 O O . LYS A 1 111 ? -2.30300 38.07000 2.08600 1.000 22.43690 107 LYS A O 1
ATOM 1671 N N . ALA A 1 112 ? -4.51500 38.44200 2.27300 1.000 23.64494 108 ALA A N 1
ATOM 1672 C CA . ALA A 1 112 ? -4.71400 37.19600 3.00700 1.000 24.39503 108 ALA A CA 1
ATOM 1673 C C . ALA A 1 112 ? -4.31700 36.00900 2.14700 1.000 25.91890 108 ALA A C 1
ATOM 1674 O O . ALA A 1 112 ? -3.77900 35.01300 2.64200 1.000 23.57914 108 ALA A O 1
ATOM 1681 N N . TYR A 1 113 ? -4.57600 36.10400 0.85000 1.000 25.22934 109 TYR A N 1
ATOM 1682 C CA . TYR A 1 113 ? -4.23800 35.01800 -0.05800 1.000 25.60307 109 TYR A CA 1
ATOM 1683 C C . TYR A 1 113 ? -2.74000 34.80000 -0.09400 1.000 22.88959 109 TYR A C 1
ATOM 1684 O O . TYR A 1 113 ? -2.26400 33.66400 -0.02700 1.000 24.20290 109 TYR A O 1
ATOM 1702 N N . TYR A 1 114 ? -1.97400 35.88200 -0.21800 1.000 22.69746 110 TYR A N 1
ATOM 1703 C CA . TYR A 1 114 ? -0.52000 35.75400 -0.28700 1.000 23.35806 110 TYR A CA 1
ATOM 1704 C C . TYR A 1 114 ? 0.11700 35.47600 1.06700 1.000 23.02381 110 TYR A C 1
ATOM 1705 O O . TYR A 1 114 ? 1.10500 34.73500 1.13900 1.000 22.16845 110 TYR A O 1
ATOM 1723 N N . ALA A 1 115 ? -0.44900 36.00200 2.15200 1.000 23.22121 111 ALA A N 1
ATOM 1724 C CA . ALA A 1 115 ? -0.01700 35.55500 3.47100 1.000 23.15804 111 ALA A CA 1
ATOM 1725 C C . ALA A 1 115 ? -0.14100 34.03400 3.60600 1.000 23.63441 111 ALA A C 1
ATOM 1726 O O . ALA A 1 115 ? 0.78700 33.37900 4.09000 1.000 21.94737 111 ALA A O 1
ATOM 1733 N N . PHE A 1 116 ? -1.26600 33.47100 3.15700 1.000 23.13435 112 PHE A N 1
ATOM 1734 C CA . PHE A 1 116 ? -1.46300 32.02300 3.18700 1.000 27.23221 112 PHE A CA 1
ATOM 1735 C C . PHE A 1 116 ? -0.34200 31.30000 2.45200 1.000 27.64279 112 PHE A C 1
ATOM 1736 O O . PHE A 1 116 ? 0.18600 30.29200 2.94300 1.000 27.04535 112 PHE A O 1
ATOM 1753 N N . LYS A 1 117 ? 0.02100 31.79000 1.26600 1.000 23.24489 113 LYS A N 1
ATOM 1754 C CA . LYS A 1 117 ? 1.08100 31.17500 0.47600 1.000 25.38989 113 LYS A CA 1
ATOM 1755 C C . LYS A 1 117 ? 2.42100 31.28400 1.18400 1.000 24.18448 113 LYS A C 1
ATOM 1756 O O . LYS A 1 117 ? 3.22300 30.34500 1.15600 1.000 23.73969 113 LYS A O 1
ATOM 1775 N N . ILE A 1 118 ? 2.69400 32.42600 1.82100 1.000 22.40269 114 ILE A N 1
ATOM 1776 C CA . ILE A 1 118 ? 3.97500 32.60200 2.50900 1.000 22.47638 114 ILE A CA 1
ATOM 1777 C C . ILE A 1 118 ? 4.12400 31.57600 3.63100 1.000 23.58967 114 ILE A C 1
ATOM 1778 O O . ILE A 1 118 ? 5.17800 30.94500 3.79100 1.000 26.57950 114 ILE A O 1
ATOM 1794 N N . TYR A 1 119 ? 3.08300 31.39400 4.42200 1.000 23.51071 115 TYR A N 1
ATOM 1795 C CA . TYR A 1 119 ? 3.18100 30.53800 5.59900 1.000 23.88707 115 TYR A CA 1
ATOM 1796 C C . TYR A 1 119 ? 2.93300 29.06500 5.27400 1.000 29.49301 115 TYR A C 1
ATOM 1797 O O . TYR A 1 119 ? 3.15600 28.20900 6.14500 1.000 25.56886 115 TYR A O 1
ATOM 1815 N N . ASP A 1 120 ? 2.54300 28.74700 4.03300 1.000 26.25578 116 ASP A N 1
ATOM 1816 C CA . ASP A 1 120 ? 2.43400 27.35800 3.58400 1.000 27.76649 116 ASP A CA 1
ATOM 1817 C C . ASP A 1 120 ? 3.82000 26.94100 3.08600 1.000 29.75620 116 ASP A C 1
ATOM 1818 O O . ASP A 1 120 ? 4.11300 26.88400 1.88400 1.000 32.02752 116 ASP A O 1
ATOM 1827 N N . PHE A 1 121 ? 4.69100 26.64200 4.05300 1.000 27.27695 117 PHE A N 1
ATOM 1828 C CA . PHE A 1 121 ? 6.10600 26.41500 3.75800 1.000 30.92739 117 PHE A CA 1
ATOM 1829 C C . PHE A 1 121 ? 6.30800 25.23800 2.80700 1.000 32.60128 117 PHE A C 1
ATOM 1830 O O . PHE A 1 121 ? 7.20400 25.27500 1.95800 1.000 34.98051 117 PHE A O 1
ATOM 1847 N N . ASN A 1 122 ? 5.48900 24.19700 2.91300 1.000 31.36429 118 ASN A N 1
ATOM 1848 C CA . ASN A 1 122 ? 5.64900 23.01600 2.07200 1.000 33.09081 118 ASN A CA 1
ATOM 1849 C C . ASN A 1 122 ? 4.83700 23.08700 0.78300 1.000 37.95455 118 ASN A C 1
ATOM 1850 O O . ASN A 1 122 ? 4.79300 22.10600 0.04300 1.000 38.55462 118 ASN A O 1
ATOM 1861 N N . ASN A 1 123 ? 4.22800 24.22900 0.48900 1.000 34.00934 119 ASN A N 1
ATOM 1862 C CA . ASN A 1 123 ? 3.62400 24.49900 -0.81500 1.000 36.33857 119 ASN A CA 1
ATOM 1863 C C . ASN A 1 123 ? 2.61100 23.42200 -1.22200 1.000 38.85203 119 ASN A C 1
ATOM 1864 O O . ASN A 1 123 ? 2.55100 22.99700 -2.37700 1.000 38.83887 119 ASN A O 1
ATOM 1875 N N . ASP A 1 124 ? 1.76000 23.00600 -0.28700 1.000 34.46466 120 ASP A N 1
ATOM 1876 C CA . ASP A 1 124 ? 0.75100 22.00000 -0.59700 1.000 35.57795 120 ASP A CA 1
ATOM 1877 C C . ASP A 1 124 ? -0.67700 22.54800 -0.54100 1.000 36.10696 120 ASP A C 1
ATOM 1878 O O . ASP A 1 124 ? -1.63200 21.76500 -0.55600 1.000 36.35173 120 ASP A O 1
ATOM 1887 N N . ASP A 1 125 ? -0.83600 23.87100 -0.50300 1.000 36.36225 121 ASP A N 1
ATOM 1888 C CA . ASP A 1 125 ? -2.12100 24.56900 -0.45700 1.000 36.21750 121 ASP A CA 1
ATOM 1889 C C . ASP A 1 125 ? -2.83000 24.39800 0.88100 1.000 35.19633 121 ASP A C 1
ATOM 1890 O O . ASP A 1 125 ? -4.03800 24.61600 0.97800 1.000 31.43008 121 ASP A O 1
ATOM 1899 N N . TYR A 1 126 ? -2.09900 23.99900 1.91400 1.000 30.11940 122 TYR A N 1
ATOM 1900 C CA . TYR A 1 126 ? -2.61400 23.86300 3.26500 1.000 31.75381 122 TYR A CA 1
ATOM 1901 C C . TYR A 1 126 ? -1.54600 24.34600 4.22900 1.000 31.34060 122 TYR A C 1
ATOM 1902 O O . TYR A 1 126 ? -0.36000 24.29600 3.91700 1.000 31.91435 122 TYR A O 1
ATOM 1920 N N . ILE A 1 127 ? -1.97100 24.79900 5.41000 1.000 31.70643 123 ILE A N 1
ATOM 1921 C CA . ILE A 1 127 ? -1.05100 25.09400 6.51200 1.000 27.50856 123 ILE A CA 1
ATOM 1922 C C . ILE A 1 127 ? -1.31100 24.04700 7.58700 1.000 29.21666 123 ILE A C 1
ATOM 1923 O O . ILE A 1 127 ? -2.36600 24.04100 8.24200 1.000 27.23221 123 ILE A O 1
ATOM 1939 N N . CYS A 1 128 ? -0.36800 23.13400 7.71400 1.000 30.79053 124 CYS A N 1
ATOM 1940 C CA . CYS A 1 128 ? -0.44500 22.03100 8.65600 1.000 34.46729 124 CYS A CA 1
ATOM 1941 C C . CYS A 1 128 ? 0.40400 22.32200 9.89300 1.000 31.73012 124 CYS A C 1
ATOM 1942 O O . CYS A 1 128 ? 1.02400 23.38600 10.02900 1.000 29.86148 124 CYS A O 1
ATOM 1950 N N . ALA A 1 129 ? 0.43900 21.34300 10.80700 1.000 35.77534 125 ALA A N 1
ATOM 1951 C CA . ALA A 1 129 ? 1.25100 21.49500 12.00400 1.000 31.45377 125 ALA A CA 1
ATOM 1952 C C . ALA A 1 129 ? 2.72300 21.71300 11.66700 1.000 37.44923 125 ALA A C 1
ATOM 1953 O O . ALA A 1 129 ? 3.41600 22.42700 12.39700 1.000 34.56204 125 ALA A O 1
ATOM 1960 N N . TRP A 1 130 ? 3.22500 21.10600 10.58100 1.000 37.18604 126 TRP A N 1
ATOM 1961 C CA . TRP A 1 130 ? 4.62500 21.32300 10.19700 1.000 39.03889 126 TRP A CA 1
ATOM 1962 C C . TRP A 1 130 ? 4.85200 22.73300 9.66000 1.000 35.76745 126 TRP A C 1
ATOM 1963 O O . TRP A 1 130 ? 5.88400 23.36000 9.94300 1.000 34.43044 126 TRP A O 1
ATOM 1984 N N . ASP A 1 131 ? 3.92600 23.23600 8.83800 1.000 32.89605 127 ASP A N 1
ATOM 1985 C CA . ASP A 1 131 ? 4.05300 24.61400 8.38500 1.000 32.37493 127 ASP A CA 1
ATOM 1986 C C . ASP A 1 131 ? 3.99100 25.56900 9.57100 1.000 32.53022 127 ASP A C 1
ATOM 1987 O O . ASP A 1 131 ? 4.68100 26.59500 9.60800 1.000 28.17180 127 ASP A O 1
ATOM 1996 N N . LEU A 1 132 ? 3.11600 25.27300 10.52800 1.000 30.80896 128 LEU A N 1
ATOM 1997 C CA . LEU A 1 132 ? 2.98000 26.13900 11.69500 1.000 35.63848 128 LEU A CA 1
ATOM 1998 C C . LEU A 1 132 ? 4.25400 26.11900 12.54200 1.000 35.95957 128 LEU A C 1
ATOM 1999 O O . LEU A 1 132 ? 4.66900 27.14900 13.11000 1.000 30.29047 128 LEU A O 1
ATOM 2015 N N . GLU A 1 133 ? 4.89200 24.96200 12.58700 1.000 34.69627 129 GLU A N 1
ATOM 2016 C CA . GLU A 1 133 ? 6.12700 24.81500 13.32900 1.000 36.86231 129 GLU A CA 1
ATOM 2017 C C . GLU A 1 133 ? 7.19900 25.71600 12.73200 1.000 37.09392 129 GLU A C 1
ATOM 2018 O O . GLU A 1 133 ? 7.92000 26.38100 13.46000 1.000 37.57293 129 GLU A O 1
ATOM 2030 N N . GLN A 1 134 ? 7.28300 25.75100 11.40500 1.000 35.98853 130 GLN A N 1
ATOM 2031 C CA . GLN A 1 134 ? 8.26200 26.61800 10.74300 1.000 35.94642 130 GLN A CA 1
ATOM 2032 C C . GLN A 1 134 ? 7.97700 28.08100 11.04300 1.000 36.55175 130 GLN A C 1
ATOM 2033 O O . GLN A 1 134 ? 8.88700 28.85200 11.36600 1.000 37.43080 130 GLN A O 1
ATOM 2047 N N . THR A 1 135 ? 6.70700 28.47800 10.93400 1.000 30.17730 131 THR A N 1
ATOM 2048 C CA . THR A 1 135 ? 6.31600 29.85800 11.20000 1.000 29.24561 131 THR A CA 1
ATOM 2049 C C . THR A 1 135 ? 6.64800 30.28000 12.63000 1.000 33.46454 131 THR A C 1
ATOM 2050 O O . THR A 1 135 ? 7.30000 31.31200 12.85100 1.000 31.99594 131 THR A O 1
ATOM 2061 N N . VAL A 1 136 ? 6.23200 29.47800 13.61700 1.000 33.10397 132 VAL A N 1
ATOM 2062 C CA . VAL A 1 136 ? 6.47500 29.84300 15.00800 1.000 31.57747 132 VAL A CA 1
ATOM 2063 C C . VAL A 1 136 ? 7.96300 29.89700 15.29900 1.000 33.02501 132 VAL A C 1
ATOM 2064 O O . VAL A 1 136 ? 8.43400 30.77300 16.04500 1.000 30.22731 132 VAL A O 1
ATOM 2077 N N . THR A 1 137 ? 8.72500 28.95100 14.74000 1.000 32.20912 133 THR A N 1
ATOM 2078 C CA . THR A 1 137 ? 10.16000 28.91400 14.97000 1.000 35.82535 133 THR A CA 1
ATOM 2079 C C . THR A 1 137 ? 10.83300 30.18700 14.46700 1.000 38.84676 133 THR A C 1
ATOM 2080 O O . THR A 1 137 ? 11.66900 30.78600 15.15700 1.000 39.20207 133 THR A O 1
ATOM 2091 N N . LYS A 1 138 ? 10.51800 30.59000 13.24400 1.000 36.53333 134 LYS A N 1
ATOM 2092 C CA . LYS A 1 138 ? 11.09000 31.82400 12.71300 1.000 33.91196 134 LYS A CA 1
ATOM 2093 C C . LYS A 1 138 ? 10.65500 33.05500 13.50100 1.000 32.46442 134 LYS A C 1
ATOM 2094 O O . LYS A 1 138 ? 11.45700 33.98600 13.69300 1.000 33.71720 134 LYS A O 1
ATOM 2113 N N . LEU A 1 139 ? 9.42000 33.06200 14.00300 1.000 32.94342 135 LEU A N 1
ATOM 2114 C CA . LEU A 1 139 ? 8.92500 34.21800 14.72600 1.000 34.16725 135 LEU A CA 1
ATOM 2115 C C . LEU A 1 139 ? 9.61600 34.41300 16.05000 1.000 37.58082 135 LEU A C 1
ATOM 2116 O O . LEU A 1 139 ? 9.63000 35.54400 16.56100 1.000 38.01245 135 LEU A O 1
ATOM 2132 N N . THR A 1 140 ? 10.19100 33.34000 16.60800 1.000 34.93314 136 THR A N 1
ATOM 2133 C CA . THR A 1 140 ? 10.82000 33.35000 17.91400 1.000 38.08615 136 THR A CA 1
ATOM 2134 C C . THR A 1 140 ? 12.28500 32.95500 17.82700 1.000 38.63621 136 THR A C 1
ATOM 2135 O O . THR A 1 140 ? 12.93500 32.78400 18.86500 1.000 44.62640 136 THR A O 1
ATOM 2146 N N . ARG A 1 141 ? 12.83900 32.88600 16.61600 1.000 41.89713 137 ARG A N 1
ATOM 2147 C CA . ARG A 1 141 ? 14.25700 32.57400 16.42000 1.000 43.25519 137 ARG A CA 1
ATOM 2148 C C . ARG A 1 141 ? 14.67700 31.35900 17.23800 1.000 47.41095 137 ARG A C 1
ATOM 2149 O O . ARG A 1 141 ? 15.74900 31.32900 17.84500 1.000 46.83719 137 ARG A O 1
ATOM 2170 N N . GLY A 1 142 ? 13.82300 30.34500 17.26300 1.000 44.25267 138 GLY A N 1
ATOM 2171 C CA . GLY A 1 142 ? 14.16100 29.13900 17.97600 1.000 49.06378 138 GLY A CA 1
ATOM 2172 C C . GLY A 1 142 ? 14.25200 29.27400 19.47200 1.000 51.07454 138 GLY A C 1
ATOM 2173 O O . GLY A 1 142 ? 14.83400 28.40000 20.11400 1.000 55.56192 138 GLY A O 1
ATOM 2177 N N . GLU A 1 143 ? 13.69000 30.33700 20.05400 1.000 51.23772 139 GLU A N 1
ATOM 2178 C CA . GLU A 1 143 ? 13.79700 30.55600 21.49500 1.000 54.10386 139 GLU A CA 1
ATOM 2179 C C . GLU A 1 143 ? 12.65300 29.92200 22.28500 1.000 56.27780 139 GLU A C 1
ATOM 2180 O O . GLU A 1 143 ? 12.61600 30.05600 23.51100 1.000 54.94343 139 GLU A O 1
ATOM 2192 N N . LEU A 1 144 ? 11.71000 29.26200 21.62700 1.000 50.02442 140 LEU A N 1
ATOM 2193 C CA . LEU A 1 144 ? 10.75900 28.40300 22.31300 1.000 55.22504 140 LEU A CA 1
ATOM 2194 C C . LEU A 1 144 ? 11.22300 26.95600 22.19600 1.000 52.05624 140 LEU A C 1
ATOM 2195 O O . LEU A 1 144 ? 11.85400 26.56500 21.21100 1.000 57.49110 140 LEU A O 1
ATOM 2211 N N . SER A 1 145 ? 10.90800 26.16200 23.20700 1.000 52.73790 141 SER A N 1
ATOM 2212 C CA . SER A 1 145 ? 11.25400 24.75200 23.14900 1.000 61.40473 141 SER A CA 1
ATOM 2213 C C . SER A 1 145 ? 10.35900 24.03000 22.14000 1.000 67.11857 141 SER A C 1
ATOM 2214 O O . SER A 1 145 ? 9.24900 24.47000 21.83400 1.000 60.31249 141 SER A O 1
ATOM 2222 N N . ALA A 1 146 ? 10.80400 22.87100 21.68000 1.000 67.17121 142 ALA A N 1
ATOM 2223 C CA . ALA A 1 146 ? 10.01800 22.11100 20.71600 1.000 70.70321 142 ALA A CA 1
ATOM 2224 C C . ALA A 1 146 ? 8.64100 21.79100 21.30100 1.000 66.05529 142 ALA A C 1
ATOM 2225 O O . ALA A 1 146 ? 7.64700 21.87600 20.58900 1.000 63.30759 142 ALA A O 1
ATOM 2232 N N . GLU A 1 147 ? 8.56900 21.39800 22.57000 1.000 69.60308 143 GLU A N 1
ATOM 2233 C CA . GLU A 1 147 ? 7.29200 21.18800 23.22100 1.000 64.95516 143 GLU A CA 1
ATOM 2234 C C . GLU A 1 147 ? 6.46900 22.48000 23.28700 1.000 63.05756 143 GLU A C 1
ATOM 2235 O O . GLU A 1 147 ? 5.26100 22.44000 23.09300 1.000 60.71781 143 GLU A O 1
ATOM 2247 N N . GLU A 1 148 ? 7.11900 23.60600 23.56100 1.000 64.91831 144 GLU A N 1
ATOM 2248 C CA . GLU A 1 148 ? 6.41400 24.88000 23.62900 1.000 60.22301 144 GLU A CA 1
ATOM 2249 C C . GLU A 1 148 ? 5.81800 25.20800 22.26600 1.000 58.32015 144 GLU A C 1
ATOM 2250 O O . GLU A 1 148 ? 4.67800 25.66000 22.17100 1.000 50.63502 144 GLU A O 1
ATOM 2262 N N . VAL A 1 149 ? 6.59000 24.97200 21.21400 1.000 49.59279 145 VAL A N 1
ATOM 2263 C CA . VAL A 1 149 ? 6.09200 25.19900 19.86500 1.000 49.44540 145 VAL A CA 1
ATOM 2264 C C . VAL A 1 149 ? 4.87800 24.32500 19.59900 1.000 52.27469 145 VAL A C 1
ATOM 2265 O O . VAL A 1 149 ? 3.89500 24.77500 19.00900 1.000 40.23377 145 VAL A O 1
ATOM 2278 N N . SER A 1 150 ? 4.91800 23.06700 20.04000 1.000 46.35556 146 SER A N 1
ATOM 2279 C CA . SER A 1 150 ? 3.82200 22.14900 19.73700 1.000 48.51371 146 SER A CA 1
ATOM 2280 C C . SER A 1 150 ? 2.50500 22.64400 20.31000 1.000 50.46395 146 SER A C 1
ATOM 2281 O O . SER A 1 150 ? 1.46300 22.57300 19.64600 1.000 48.26368 146 SER A O 1
ATOM 2289 N N . LEU A 1 151 ? 2.52400 23.14600 21.54400 1.000 48.03734 147 LEU A N 1
ATOM 2290 C CA . LEU A 1 151 ? 1.29500 23.66400 22.13500 1.000 49.75860 147 LEU A CA 1
ATOM 2291 C C . LEU A 1 151 ? 0.70800 24.77400 21.27700 1.000 45.43966 147 LEU A C 1
ATOM 2292 O O . LEU A 1 151 ? -0.49900 24.79000 20.99800 1.000 47.61097 147 LEU A O 1
ATOM 2308 N N . VAL A 1 152 ? 1.54500 25.73400 20.87100 1.000 46.08447 148 VAL A N 1
ATOM 2309 C CA . VAL A 1 152 ? 1.05700 26.83500 20.04400 1.000 41.27600 148 VAL A CA 1
ATOM 2310 C C . VAL A 1 152 ? 0.42500 26.29500 18.76700 1.000 39.70213 148 VAL A C 1
ATOM 2311 O O . VAL A 1 152 ? -0.67000 26.70300 18.36000 1.000 36.73335 148 VAL A O 1
ATOM 2324 N N . CYS A 1 153 ? 1.11800 25.37400 18.10600 1.000 37.80716 149 CYS A N 1
ATOM 2325 C CA . CYS A 1 153 ? 0.63700 24.85100 16.83600 1.000 37.41238 149 CYS A CA 1
ATOM 2326 C C . CYS A 1 153 ? -0.71200 24.17000 17.01300 1.000 44.55271 149 CYS A C 1
ATOM 2327 O O . CYS A 1 153 ? -1.63400 24.37700 16.21500 1.000 39.08627 149 CYS A O 1
ATOM 2335 N N . GLU A 1 154 ? -0.83900 23.38600 18.08000 1.000 42.98147 150 GLU A N 1
ATOM 2336 C CA . GLU A 1 154 ? -2.09200 22.70900 18.37300 1.000 41.88923 150 GLU A CA 1
ATOM 2337 C C . GLU A 1 154 ? -3.19900 23.71200 18.67000 1.000 37.64662 150 GLU A C 1
ATOM 2338 O O . GLU A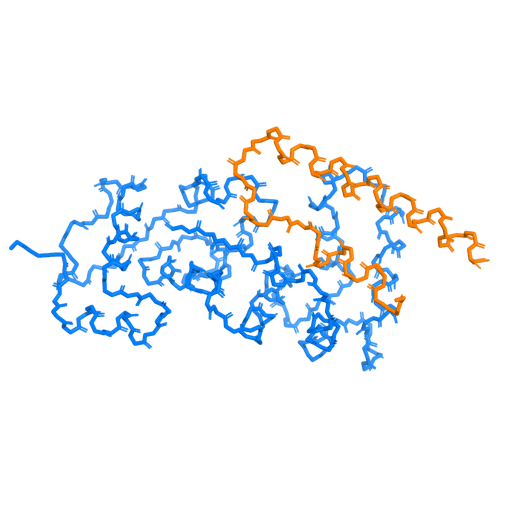 1 154 ? -4.31300 23.54300 18.20200 1.000 43.37099 150 GLU A O 1
ATOM 2350 N N . LYS A 1 155 ? -2.90700 24.76000 19.43500 1.000 40.67593 151 LYS A N 1
ATOM 2351 C CA . LYS A 1 155 ? -3.91800 25.75300 19.69200 1.000 42.96568 151 LYS A CA 1
ATOM 2352 C C . LYS A 1 155 ? -4.38400 26.47300 18.43400 1.000 37.83085 151 LYS A C 1
ATOM 2353 O O . LYS A 1 155 ? -5.54400 26.75800 18.31100 1.000 37.94929 151 LYS A O 1
ATOM 2372 N N . VAL A 1 156 ? -3.47800 26.80900 17.52700 1.000 36.06748 152 VAL A N 1
ATOM 2373 C CA . VAL A 1 156 ? -3.88200 27.45100 16.30000 1.000 35.25949 152 VAL A CA 1
ATOM 2374 C C . VAL A 1 156 ? -4.81600 26.53300 15.51800 1.000 35.33318 152 VAL A C 1
ATOM 2375 O O . VAL A 1 156 ? -5.83400 26.96500 15.06300 1.000 37.23604 152 VAL A O 1
ATOM 2388 N N . LEU A 1 157 ? -4.49400 25.26000 15.42000 1.000 36.43858 153 LEU A N 1
ATOM 2389 C CA . LEU A 1 157 ? -5.38800 24.34400 14.72200 1.000 34.35675 153 LEU A CA 1
ATOM 2390 C C . LEU A 1 157 ? -6.74200 24.23200 15.42400 1.000 39.23892 153 LEU A C 1
ATOM 2391 O O . LEU A 1 157 ? -7.79000 24.20400 14.76000 1.000 40.16797 153 LEU A O 1
ATOM 2407 N N . ASP A 1 158 ? -6.74700 24.15200 16.76300 1.000 38.59673 154 ASP A N 1
ATOM 2408 C CA . ASP A 1 158 ? -8.00900 24.15200 17.49000 1.000 40.90227 154 ASP A CA 1
ATOM 2409 C C . ASP A 1 158 ? -8.83000 25.39000 17.16800 1.000 39.35472 154 ASP A C 1
ATOM 2410 O O . ASP A 1 158 ? -10.05000 25.31200 17.00900 1.000 45.42913 154 ASP A O 1
ATOM 2419 N N . GLU A 1 159 ? -8.18200 26.55100 17.14500 1.000 35.93326 155 GLU A N 1
ATOM 2420 C CA . GLU A 1 159 ? -8.87700 27.81300 16.94500 1.000 39.96795 155 GLU A CA 1
ATOM 2421 C C . GLU A 1 159 ? -9.39000 27.94600 15.51600 1.000 37.90718 155 GLU A C 1
ATOM 2422 O O . GLU A 1 159 ? -10.52400 28.38600 15.29300 1.000 40.09954 155 GLU A O 1
ATOM 2434 N N . ALA A 1 160 ? -8.57000 27.58300 14.53900 1.000 36.93074 156 ALA A N 1
ATOM 2435 C CA . ALA A 1 160 ? -8.79000 28.02800 13.17600 1.000 39.22576 156 ALA A CA 1
ATOM 2436 C C . ALA A 1 160 ? -9.14700 26.92800 12.18800 1.000 37.43080 156 ALA A C 1
ATOM 2437 O O . ALA A 1 160 ? -9.56700 27.25800 11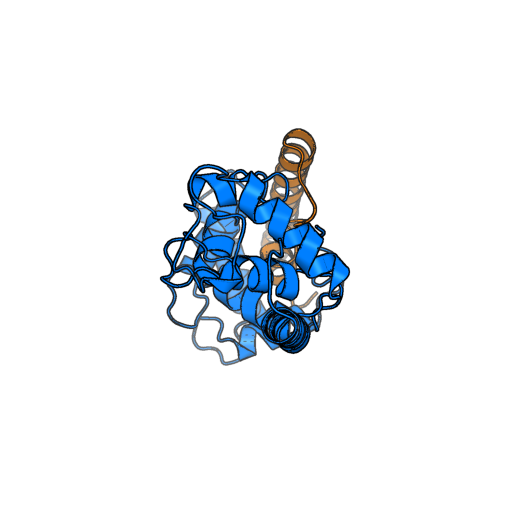.06700 1.000 36.12275 156 ALA A O 1
ATOM 2444 N N . ASP A 1 161 ? -9.00900 25.64900 12.55500 1.000 37.20972 157 ASP A N 1
ATOM 2445 C CA . ASP A 1 161 ? -9.26400 24.56600 11.59400 1.000 42.16821 157 ASP A CA 1
ATOM 2446 C C . ASP A 1 161 ? -10.77200 24.32000 11.51500 1.000 45.03698 157 ASP A C 1
ATOM 2447 O O . ASP A 1 161 ? -11.32100 23.43200 12.17200 1.000 41.93924 157 ASP A O 1
ATOM 2456 N N . GLY A 1 162 ? -11.43600 25.10900 10.66700 1.000 45.72917 158 GLY A N 1
ATOM 2457 C CA . GLY A 1 162 ? -12.88800 25.14300 10.67400 1.000 49.74017 158 GLY A CA 1
ATOM 2458 C C . GLY A 1 162 ? -13.52800 23.87700 10.14200 1.000 49.84019 158 GLY A C 1
ATOM 2459 O O . GLY A 1 162 ? -14.55400 23.43600 10.66000 1.000 52.56683 158 GLY A O 1
ATOM 2463 N N . ASP A 1 163 ? -12.96600 23.29600 9.08200 1.000 45.71864 159 ASP A N 1
ATOM 2464 C CA . ASP A 1 163 ? -13.54300 22.08100 8.51800 1.000 53.82487 159 ASP A CA 1
ATOM 2465 C C . ASP A 1 163 ? -13.00400 20.83100 9.20200 1.000 46.62401 159 ASP A C 1
ATOM 2466 O O . ASP A 1 163 ? -13.23900 19.72300 8.72500 1.000 50.29287 159 ASP A O 1
ATOM 2475 N N . HIS A 1 164 ? -12.27000 20.99900 10.29500 1.000 48.34527 160 HIS A N 1
ATOM 2476 C CA . HIS A 1 164 ? -11.87100 19.90400 11.17000 1.000 51.37721 160 HIS A CA 1
ATOM 2477 C C . HIS A 1 164 ? -11.21800 18.76900 10.38400 1.000 48.97692 160 HIS A C 1
ATOM 2478 O O . HIS A 1 164 ? -11.58600 17.60800 10.51100 1.000 54.29862 160 HIS A O 1
ATOM 2492 N N . ASP A 1 165 ? -10.20200 19.10300 9.58900 1.000 50.09548 161 ASP A N 1
ATOM 2493 C CA . ASP A 1 165 ? -9.41300 18.08900 8.89700 1.000 48.63215 161 ASP A CA 1
ATOM 2494 C C . ASP A 1 165 ? -7.96700 18.02000 9.37900 1.000 50.45342 161 ASP A C 1
ATOM 2495 O O . ASP A 1 165 ? -7.18500 17.24400 8.82000 1.000 48.25052 161 ASP A O 1
ATOM 2504 N N . GLY A 1 166 ? -7.59100 18.79200 10.40000 1.000 48.51898 162 GLY A N 1
ATOM 2505 C CA . GLY A 1 166 ? -6.22700 18.78300 10.91600 1.000 47.60834 162 GLY A CA 1
ATOM 2506 C C . GLY A 1 166 ? -5.27700 19.80400 10.30700 1.000 40.63382 162 GLY A C 1
ATOM 2507 O O . GLY A 1 166 ? -4.06600 19.75600 10.58500 1.000 40.12060 162 GLY A O 1
ATOM 2511 N N . ARG A 1 167 ? -5.77600 20.72400 9.49900 1.000 38.47040 163 ARG A N 1
ATOM 2512 C CA . ARG A 1 167 ? -4.91300 21.62500 8.74500 1.000 37.19657 163 ARG A CA 1
ATOM 2513 C C . ARG A 1 167 ? -5.75800 22.77100 8.21700 1.000 37.28605 163 ARG A C 1
ATOM 2514 O O . ARG A 1 167 ? -6.97400 22.66100 8.10800 1.000 37.86507 163 ARG A O 1
ATOM 2535 N N . LEU A 1 168 ? -5.09600 23.86800 7.87500 1.000 30.90634 164 LEU A N 1
ATOM 2536 C CA . LEU A 1 168 ? -5.76500 25.09900 7.50300 1.000 29.20350 164 LEU A CA 1
ATOM 2537 C C . LEU A 1 168 ? -5.80900 25.17600 5.98300 1.000 32.88026 164 LEU A C 1
ATOM 2538 O O . LEU A 1 168 ? -4.77300 25.27000 5.31900 1.000 31.25901 164 LEU A O 1
ATOM 2554 N N . SER A 1 169 ? -7.01200 25.11200 5.43500 1.000 32.88026 165 SER A N 1
ATOM 2555 C CA . SER A 1 169 ? -7.23600 25.46500 4.05000 1.000 33.41716 165 SER A CA 1
ATOM 2556 C C . SER A 1 169 ? -7.20100 26.98200 3.90600 1.000 31.60116 165 SER A C 1
ATOM 2557 O O . SER A 1 169 ? -7.22100 27.73100 4.89300 1.000 28.67449 165 SER A O 1
ATOM 2565 N N . LEU A 1 170 ? -7.16300 27.44100 2.65500 1.000 30.73526 166 LEU A N 1
ATOM 2566 C CA . LEU A 1 170 ? -7.25500 28.87900 2.43300 1.000 30.35364 166 LEU A CA 1
ATOM 2567 C C . LEU A 1 170 ? -8.51700 29.42800 3.08400 1.000 31.28007 166 LEU A C 1
ATOM 2568 O O . LEU A 1 170 ? -8.50200 30.52700 3.64800 1.000 29.49564 166 LEU A O 1
ATOM 2584 N N . GLU A 1 171 ? -9.63100 28.69800 2.96500 1.000 34.33833 167 GLU A N 1
ATOM 2585 C CA . GLU A 1 171 ? -10.88600 29.15200 3.55600 1.000 35.15685 167 GLU A CA 1
ATOM 2586 C C . GLU A 1 171 ? -10.79100 29.22800 5.07500 1.000 30.10624 167 GLU A C 1
ATOM 2587 O O . GLU A 1 171 ? -11.21800 30.22700 5.66900 1.000 31.63011 167 GLU A O 1
ATOM 2599 N N . ASP A 1 172 ? -10.11300 28.26100 5.67500 1.000 32.02752 168 ASP A N 1
ATOM 2600 C CA . ASP A 1 172 ? -9.89500 28.27200 7.10900 1.000 36.30962 168 ASP A CA 1
ATOM 2601 C C . ASP A 1 172 ? -9.10400 29.50500 7.49900 1.000 32.13543 168 ASP A C 1
ATOM 2602 O O . ASP A 1 172 ? -9.43400 30.19900 8.46100 1.000 29.89043 168 ASP A O 1
ATOM 2611 N N . PHE A 1 173 ? -8.05000 29.76600 6.73400 1.000 29.40089 169 PHE A N 1
ATOM 2612 C CA . PHE A 1 173 ? -7.13800 30.86200 7.03100 1.000 29.08243 169 PHE A CA 1
ATOM 2613 C C . PHE A 1 173 ? -7.81100 32.22300 6.86100 1.000 31.16689 169 PHE A C 1
ATOM 2614 O O . PHE A 1 173 ? -7.69600 33.09900 7.73000 1.000 30.69579 169 PHE A O 1
ATOM 2631 N N . GLN A 1 174 ? -8.51700 32.41800 5.74700 1.000 29.79305 170 GLN A N 1
ATOM 2632 C CA . GLN A 1 174 ? -9.21400 33.67600 5.49900 1.000 32.44073 170 GLN A CA 1
ATOM 2633 C C . GLN A 1 174 ? -10.28400 33.95100 6.55600 1.000 34.66731 170 GLN A C 1
ATOM 2634 O O . GLN A 1 174 ? -10.46100 35.09400 6.98900 1.000 35.86746 170 GLN A O 1
ATOM 2648 N N . ASN A 1 175 ? -11.00100 32.92100 6.99700 1.000 34.75943 171 ASN A N 1
ATOM 2649 C CA . ASN A 1 175 ? -11.99300 33.13000 8.04600 1.000 34.70153 171 ASN A CA 1
ATOM 2650 C C . ASN A 1 175 ? -11.33700 33.65000 9.32200 1.000 36.69124 171 ASN A C 1
ATOM 2651 O O . ASN A 1 175 ? -11.87500 34.53200 10.00900 1.000 36.23329 171 ASN A O 1
ATOM 2662 N N . MET A 1 176 ? -10.15300 33.14100 9.63200 1.000 29.97201 172 MET A N 1
ATOM 2663 C CA . MET A 1 176 ? -9.45500 33.54100 10.85100 1.000 31.81434 172 MET A CA 1
ATOM 2664 C C . MET A 1 176 ? -8.84400 34.93500 10.72300 1.000 35.00157 172 MET A C 1
ATOM 2665 O O . MET A 1 176 ? -8.93000 35.75000 11.65100 1.000 37.45186 172 MET A O 1
ATOM 2679 N N . ILE A 1 177 ? -8.19400 35.21800 9.59800 1.000 32.46442 173 ILE A N 1
ATOM 2680 C CA . ILE A 1 177 ? -7.35400 36.40100 9.51900 1.000 38.88361 173 ILE A CA 1
ATOM 2681 C C . ILE A 1 177 ? -8.13300 37.66000 9.17300 1.000 38.37565 173 ILE A C 1
ATOM 2682 O O . ILE A 1 177 ? -7.72100 38.75200 9.56000 1.000 41.06019 173 ILE A O 1
ATOM 2698 N N . LEU A 1 178 ? -9.22900 37.55900 8.42100 1.000 43.25519 174 LEU A N 1
ATOM 2699 C CA . LEU A 1 178 ? -9.96200 38.76300 8.03800 1.000 49.76123 174 LEU A CA 1
ATOM 2700 C C . LEU A 1 178 ? -10.63300 39.43900 9.22700 1.000 47.73204 174 LEU A C 1
ATOM 2701 O O . LEU A 1 178 ? -11.08800 40.57700 9.10000 1.000 43.95790 174 LEU A O 1
ATOM 2717 N N . ARG A 1 179 ? -10.66200 38.76400 10.37100 1.000 49.71386 175 ARG A N 1
ATOM 2718 C CA . ARG A 1 179 ? -11.18000 39.29900 11.61800 1.000 52.73790 175 ARG A CA 1
ATOM 2719 C C . ARG A 1 179 ? -10.12100 40.09600 12.38500 1.000 41.83133 175 ARG A C 1
ATOM 2720 O O . ARG A 1 179 ? -10.45200 41.00000 13.16300 1.000 38.25195 175 ARG A O 1
ATOM 2741 N N . ALA A 1 180 ? -8.86000 39.82500 12.12600 1.000 40.61540 176 ALA A N 1
ATOM 2742 C CA . ALA A 1 180 ? -7.80900 40.27000 13.01000 1.000 37.62293 176 ALA A CA 1
ATOM 2743 C C . ALA A 1 180 ? -7.56300 41.75600 12.82200 1.000 36.99654 176 ALA A C 1
ATOM 2744 O O . ALA A 1 180 ? -7.27400 42.19200 11.69900 1.000 37.53082 176 ALA A O 1
ATOM 2751 N N . PRO A 1 181 ? -7.60700 42.54900 13.89400 1.000 39.24155 177 PRO A N 1
ATOM 2752 C CA . PRO A 1 181 ? -7.49700 44.00800 13.73100 1.000 40.54170 177 PRO A CA 1
ATOM 2753 C C . PRO A 1 181 ? -6.11300 44.48700 13.34700 1.000 37.58082 177 PRO A C 1
ATOM 2754 O O . PRO A 1 181 ? -5.99600 45.64500 12.92100 1.000 40.46538 177 PRO A O 1
ATOM 2765 N N . ASP A 1 182 ? -5.07000 43.67100 13.52900 1.000 33.48823 178 ASP A N 1
ATOM 2766 C CA . ASP A 1 182 ? -3.70600 44.10800 13.26500 1.000 36.53070 178 ASP A CA 1
ATOM 2767 C C . ASP A 1 182 ? -3.10700 43.43000 12.04700 1.000 34.40939 178 ASP A C 1
ATOM 2768 O O . ASP A 1 182 ? -1.90100 43.55900 11.81300 1.000 32.78025 178 ASP A O 1
ATOM 2777 N N . PHE A 1 183 ? -3.90800 42.68900 11.28300 1.000 26.99797 179 PHE A N 1
ATOM 2778 C CA . PHE A 1 183 ? -3.37200 42.04500 10.09700 1.000 29.03243 179 PHE A CA 1
ATOM 2779 C C . PHE A 1 183 ? -2.92200 43.08100 9.06600 1.000 25.43463 179 PHE A C 1
ATOM 2780 O O . PHE A 1 183 ? -1.78400 43.02700 8.58900 1.000 26.31631 179 PHE A O 1
ATOM 2797 N N . LEU A 1 184 ? -3.81600 44.00800 8.68000 1.000 25.36094 180 LEU A N 1
ATOM 2798 C CA . LEU A 1 184 ? -3.42100 45.01400 7.69000 1.000 26.68478 180 LEU A CA 1
ATOM 2799 C C . LEU A 1 184 ? -2.30800 45.92500 8.19800 1.000 27.79017 180 LEU A C 1
ATOM 2800 O O . LEU A 1 184 ? -1.49500 46.43500 7.40200 1.000 28.36656 180 LEU A O 1
ATOM 2816 N N . SER A 1 185 ? -2.27000 46.18900 9.50800 1.000 28.46657 181 SER A N 1
ATOM 2817 C CA . SER A 1 185 ? -1.24500 47.10100 10.02200 1.000 27.53751 181 SER A CA 1
ATOM 2818 C C . SER A 1 185 ? 0.14600 46.47300 9.96300 1.000 25.54780 181 SER A C 1
ATOM 2819 O O . SER A 1 185 ? 1.13500 47.18700 9.72300 1.000 25.90047 181 SER A O 1
ATOM 2827 N N . THR A 1 186 ? 0.25800 45.15300 10.18200 1.000 23.22121 182 THR A N 1
ATOM 2828 C CA . THR A 1 186 ? 1.57300 44.50500 10.22800 1.000 24.44504 182 THR A CA 1
ATOM 2829 C C . THR A 1 186 ? 2.00300 43.87100 8.89900 1.000 22.87380 182 THR A C 1
ATOM 2830 O O . THR A 1 186 ? 3.20400 43.78500 8.63000 1.000 22.14476 182 THR A O 1
ATOM 2841 N N . PHE A 1 187 ? 1.06100 43.39600 8.09700 1.000 21.94210 183 PHE A N 1
ATOM 2842 C CA . PHE A 1 187 ? 1.35300 42.72400 6.82000 1.000 23.57914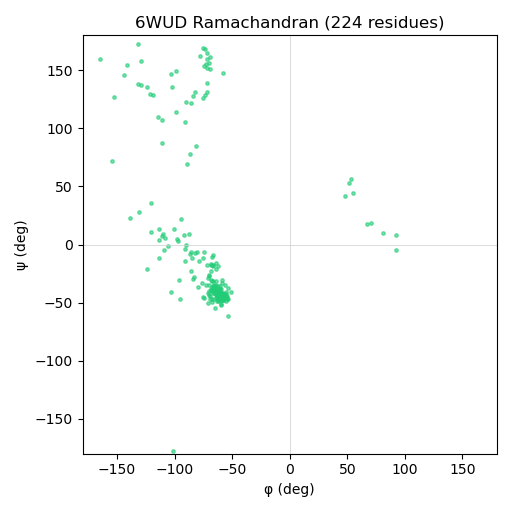 183 PHE A CA 1
ATOM 2843 C C . PHE A 1 187 ? 1.40700 43.79000 5.71200 1.000 21.14990 183 PHE A C 1
ATOM 2844 O O . PHE A 1 187 ? 0.52000 43.95800 4.87700 1.000 21.26044 183 PHE A O 1
ATOM 2861 N N . HIS A 1 188 ? 2.45400 44.61200 5.79600 1.000 24.53452 184 HIS A N 1
ATOM 2862 C CA . HIS A 1 188 ? 2.56500 45.83200 5.00400 1.000 20.37613 184 HIS A CA 1
ATOM 2863 C C . HIS A 1 188 ? 4.04900 46.11200 4.82400 1.000 24.17921 184 HIS A C 1
ATOM 2864 O O . HIS A 1 188 ? 4.80000 46.18400 5.81500 1.000 19.31547 184 HIS A O 1
ATOM 2878 N N . ILE A 1 189 ? 4.46200 46.28400 3.56700 1.000 23.13435 185 ILE A N 1
ATOM 2879 C CA . ILE A 1 189 ? 5.78400 46.79800 3.24000 1.000 22.19740 185 ILE A CA 1
ATOM 2880 C C . ILE A 1 189 ? 5.59700 48.09400 2.46800 1.000 23.25805 185 ILE A C 1
ATOM 2881 O O . ILE A 1 189 ? 4.84100 48.14100 1.49800 1.000 25.00826 185 ILE A O 1
ATOM 2897 N N . ARG A 1 190 ? 6.27200 49.13900 2.90400 1.000 24.85824 186 ARG A N 1
ATOM 2898 C CA . ARG A 1 190 ? 6.28800 50.42000 2.21900 1.000 25.10564 186 ARG A CA 1
ATOM 2899 C C . ARG A 1 190 ? 7.60000 50.57300 1.45900 1.000 30.44049 186 ARG A C 1
ATOM 2900 O O . ARG A 1 190 ? 8.67900 50.29800 1.99500 1.000 31.20111 186 ARG A O 1
ATOM 2921 N N . ILE A 1 191 ? 7.51600 51.04000 0.23100 1.000 27.05061 187 ILE A N 1
ATOM 2922 C CA . ILE A 1 191 ? 8.72400 51.33600 -0.53300 1.000 29.14560 187 ILE A CA 1
ATOM 2923 C C . ILE A 1 191 ? 8.48900 52.54700 -1.42600 1.000 40.44959 187 ILE A C 1
ATOM 2924 O O . ILE A 1 191 ? 9.44700 53.15900 -1.94100 1.000 41.93134 187 ILE A O 1
ATOM 2941 N N . ASN B 2 6 ? -10.88200 36.65600 21.60600 1.000 70.89797 303 ASN B N 1
ATOM 2942 C CA . ASN B 2 6 ? -10.64500 35.44300 22.37900 1.000 64.58932 303 ASN B CA 1
ATOM 2943 C C . ASN B 2 6 ? -10.46600 34.22300 21.47200 1.000 59.73874 303 ASN B C 1
ATOM 2944 O O . ASN B 2 6 ? -9.49800 33.47300 21.61900 1.000 56.42782 303 ASN B O 1
ATOM 2954 N N . THR B 2 7 ? -11.38300 34.02900 20.51800 1.000 51.54829 304 THR B N 1
ATOM 2955 C CA . THR B 2 7 ? -11.41600 32.75300 19.81300 1.000 53.04057 304 THR B CA 1
ATOM 2956 C C . THR B 2 7 ? -10.20100 32.52000 18.90900 1.000 46.88194 304 THR B C 1
ATOM 2957 O O . THR B 2 7 ? -9.95400 31.37000 18.53600 1.000 45.35281 304 THR B O 1
ATOM 2968 N N . PHE B 2 8 ? -9.43000 33.55800 18.55200 1.000 38.32565 305 PHE B N 1
ATOM 2969 C CA . PHE B 2 8 ? -8.25200 33.41500 17.68900 1.000 41.71026 305 PHE B CA 1
ATOM 2970 C C . PHE B 2 8 ? -6.97600 33.89600 18.37900 1.000 40.52065 305 PHE B C 1
ATOM 2971 O O . PHE B 2 8 ? -6.04800 34.40600 17.74100 1.000 35.42530 305 PHE B O 1
ATOM 2988 N N . ASN B 2 9 ? -6.90300 33.66800 19.69000 1.000 41.87081 306 ASN B N 1
ATOM 2989 C CA . ASN B 2 9 ? -5.82000 34.17900 20.52400 1.000 38.49935 306 ASN B CA 1
ATOM 2990 C C . ASN B 2 9 ? -4.44500 33.79100 19.99100 1.000 40.72857 306 ASN B C 1
ATOM 2991 O O . ASN B 2 9 ? -3.61700 34.65000 19.66000 1.000 37.64136 306 ASN B O 1
ATOM 3002 N N . PHE B 2 10 ? -4.16700 32.49700 19.92100 1.000 37.89139 307 PHE B N 1
ATOM 3003 C CA . PHE B 2 10 ? -2.86300 32.08400 19.40500 1.000 36.63334 307 PHE B CA 1
ATOM 3004 C C . PHE B 2 10 ? -2.76400 32.29700 17.89700 1.000 33.50139 307 PHE B C 1
ATOM 3005 O O . PHE B 2 10 ? -1.69500 32.66400 17.37300 1.000 32.06174 307 PHE B O 1
ATOM 3022 N N . SER B 2 11 ? -3.86400 32.10700 17.16600 1.000 32.65392 308 SER B N 1
ATOM 3023 C CA . SER B 2 11 ? -3.81000 32.30800 15.71300 1.000 33.84090 308 SER B CA 1
ATOM 3024 C C . SER B 2 11 ? -3.31800 33.71000 15.33500 1.000 34.35938 308 SER B C 1
ATOM 3025 O O . SER B 2 11 ? -2.46000 33.87000 14.44600 1.000 30.44312 308 SER B O 1
ATOM 3033 N N . TRP B 2 12 ? -3.85800 34.74000 15.98800 1.000 32.34598 309 TRP B N 1
ATOM 3034 C CA . TRP B 2 12 ? -3.43300 36.09600 15.67700 1.000 31.08267 309 TRP B CA 1
ATOM 3035 C C . TRP B 2 12 ? -2.01200 36.36100 16.16100 1.000 32.94606 309 TRP B C 1
ATOM 3036 O O . TRP B 2 12 ? -1.30800 37.19500 15.57600 1.000 31.79329 309 TRP B O 1
ATOM 3057 N N . LYS B 2 13 ? -1.55700 35.65800 17.20700 1.000 33.37769 310 LYS B N 1
ATOM 3058 C CA . LYS B 2 13 ? -0.14500 35.76200 17.60400 1.000 34.17252 310 LYS B CA 1
ATOM 3059 C C . LYS B 2 13 ? 0.79400 35.17500 16.55000 1.000 34.77785 310 LYS B C 1
ATOM 3060 O O . LYS B 2 13 ? 1.91200 35.67300 16.36500 1.000 31.97489 310 LYS B O 1
ATOM 3079 N N . VAL B 2 14 ? 0.38700 34.10500 15.88100 1.000 30.05887 311 VAL B N 1
ATOM 3080 C CA . VAL B 2 14 ? 1.25200 33.46500 14.89100 1.000 32.66444 311 VAL B CA 1
ATOM 3081 C C . VAL B 2 14 ? 1.23300 34.22700 13.57300 1.000 31.94594 311 VAL B C 1
ATOM 3082 O O . VAL B 2 14 ? 2.26500 34.33700 12.90800 1.000 28.29550 311 VAL B O 1
ATOM 3095 N N . PHE B 2 15 ? 0.08100 34.77900 13.17100 1.000 27.91651 312 PHE B N 1
ATOM 3096 C CA . PHE B 2 15 ? -0.03800 35.36700 11.84700 1.000 29.46669 312 PHE B CA 1
ATOM 3097 C C . PHE B 2 15 ? -0.14400 36.88400 11.79700 1.000 29.55618 312 PHE B C 1
ATOM 3098 O O . PHE B 2 15 ? -0.11600 37.43600 10.69600 1.000 30.02202 312 PHE B O 1
ATOM 3115 N N . CYS B 2 16 ? -0.21700 37.57100 12.93100 1.000 31.45904 313 CYS B N 1
ATOM 3116 C CA . CYS B 2 16 ? -0.26600 39.03200 12.92700 1.000 28.84820 313 CYS B CA 1
ATOM 3117 C C . CYS B 2 16 ? 0.74000 39.65600 13.88700 1.000 33.04607 313 CYS B C 1
ATOM 3118 O O . CYS B 2 16 ? 0.48200 40.72800 14.43300 1.000 35.87272 313 CYS B O 1
ATOM 3126 N N . SER B 2 17 ? 1.84300 38.95700 14.13600 1.000 23.58441 314 SER B N 1
ATOM 3127 C CA . SER B 2 17 ? 2.86500 39.44100 15.05100 1.000 28.56395 314 SER B CA 1
ATOM 3128 C C . SER B 2 17 ? 4.03600 40.17800 14.41400 1.000 23.34490 314 SER B C 1
ATOM 3129 O O . SER B 2 17 ? 4.40700 41.23900 14.87500 1.000 23.74758 314 SER B O 1
ATOM 3137 N N . TRP B 2 18 ? 4.61000 39.64100 13.34600 1.000 24.42135 315 TRP B N 1
ATOM 3138 C CA . TRP B 2 18 ? 5.76000 40.31600 12.78000 1.000 21.86052 315 TRP B CA 1
ATOM 3139 C C . TRP B 2 18 ? 5.35600 41.60200 12.06400 1.000 23.2527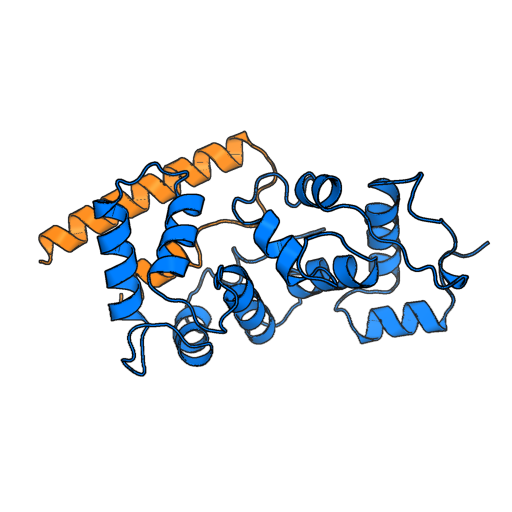9 315 TRP B C 1
ATOM 3140 O O . TRP B 2 18 ? 4.47800 41.57900 11.22300 1.000 22.20793 315 TRP B O 1
ATOM 3161 N N . ASP B 2 19 ? 6.04100 42.70500 12.35000 1.000 22.71588 316 ASP B N 1
ATOM 3162 C CA . ASP B 2 19 ? 5.74400 43.97100 11.72100 1.000 22.13950 316 ASP B CA 1
ATOM 3163 C C . ASP B 2 19 ? 6.63200 44.03600 10.48800 1.000 20.92093 316 ASP B C 1
ATOM 3164 O O . ASP B 2 19 ? 7.82700 44.25500 10.59300 1.000 20.63668 316 ASP B O 1
ATOM 3173 N N . TYR B 2 20 ? 6.03300 43.84100 9.31900 1.000 20.76565 317 TYR B N 1
ATOM 3174 C CA . TYR B 2 20 ? 6.78800 43.83000 8.06500 1.000 22.57639 317 TYR B CA 1
ATOM 3175 C C . TYR B 2 20 ? 7.39500 45.18800 7.70800 1.000 20.99462 317 TYR B C 1
ATOM 3176 O O . TYR B 2 20 ? 8.17500 45.26100 6.75000 1.000 20.48403 317 TYR B O 1
ATOM 3194 N N . LEU B 2 21 ? 7.06200 46.25500 8.42300 1.000 21.24465 318 LEU B N 1
ATOM 3195 C CA . LEU B 2 21 ? 7.70700 47.55000 8.21400 1.000 19.60498 318 LEU B CA 1
ATOM 3196 C C . LEU B 2 21 ? 9.06400 47.65500 8.90000 1.000 21.35256 318 LEU B C 1
ATOM 3197 O O . LEU B 2 21 ? 9.77400 48.64500 8.68500 1.000 19.94450 318 LEU B O 1
ATOM 3213 N N . ILE B 2 22 ? 9.46300 46.66500 9.69400 1.000 19.25757 319 ILE B N 1
ATOM 3214 C CA . ILE B 2 22 ? 10.72800 46.75900 10.43000 1.000 21.51837 319 ILE B CA 1
ATOM 3215 C C . ILE B 2 22 ? 11.89900 46.57200 9.47300 1.000 20.82618 319 ILE B C 1
ATOM 3216 O O . ILE B 2 22 ? 11.96600 45.58300 8.72000 1.000 22.26583 319 ILE B O 1
ATOM 3232 N N . GLY B 2 23 ? 12.83900 47.51400 9.52100 1.000 21.42099 320 GLY B N 1
ATOM 3233 C CA . GLY B 2 23 ? 14.01700 47.50700 8.65000 1.000 24.79771 320 GLY B CA 1
ATOM 3234 C C . GLY B 2 23 ? 15.30500 47.89500 9.36000 1.000 25.01616 320 GLY B C 1
ATOM 3235 O O . GLY B 2 23 ? 16.27600 48.31700 8.71900 1.000 24.17658 320 GLY B O 1
ATOM 3239 N N . ASN B 2 24 ? 15.34200 47.73900 10.69100 1.000 22.25004 321 ASN B N 1
ATOM 3240 C CA . ASN B 2 24 ? 16.52400 47.99400 11.49900 1.000 22.61587 321 ASN B CA 1
ATOM 3241 C C . ASN B 2 24 ? 16.76300 46.77400 12.37500 1.000 25.09775 321 ASN B C 1
ATOM 3242 O O . ASN B 2 24 ? 15.79100 46.20200 12.90800 1.000 24.46346 321 ASN B O 1
ATOM 3253 N N . PRO B 2 25 ? 18.01800 46.31700 12.52900 1.000 26.69267 322 PRO B N 1
ATOM 3254 C CA . PRO B 2 25 ? 18.21500 45.06200 13.29500 1.000 27.40329 322 PRO B CA 1
ATOM 3255 C C . PRO B 2 25 ? 17.96900 45.20000 14.80100 1.000 24.38977 322 PRO B C 1
ATOM 3256 O O . PRO B 2 25 ? 17.62800 44.18800 15.45200 1.000 27.44276 322 PRO B O 1
ATOM 3267 N N . GLU B 2 26 ? 18.18600 46.38000 15.37500 1.000 25.88731 323 GLU B N 1
ATOM 3268 C CA . GLU B 2 26 ? 17.88400 46.55800 16.79800 1.000 29.80884 323 GLU B CA 1
ATOM 3269 C C . GLU B 2 26 ? 16.37900 46.52400 17.02300 1.000 27.00324 323 GLU B C 1
ATOM 3270 O O . GLU B 2 26 ? 15.87400 45.85400 17.94400 1.000 25.31883 323 GLU B O 1
ATOM 3282 N N . THR B 2 27 ? 15.64400 47.26200 16.19300 1.000 27.62173 324 THR B N 1
ATOM 3283 C CA . THR B 2 27 ? 14.19500 47.20500 16.26700 1.000 25.57149 324 THR B CA 1
ATOM 3284 C C . THR B 2 27 ? 13.72400 45.77000 16.10000 1.000 24.86877 324 THR B C 1
ATOM 3285 O O . THR B 2 27 ? 12.82000 45.32000 16.81700 1.000 23.32911 324 THR B O 1
ATOM 3296 N N . ALA B 2 28 ? 14.31000 45.04300 15.14100 1.000 20.98673 325 ALA B N 1
ATOM 3297 C CA . ALA B 2 28 ? 13.93000 43.64600 14.92300 1.000 21.86315 325 ALA B CA 1
ATOM 3298 C C . ALA B 2 28 ? 14.22700 42.78400 16.15100 1.000 24.09763 325 ALA B C 1
ATOM 3299 O O . ALA B 2 28 ? 13.39300 41.97800 16.56600 1.000 23.09224 325 ALA B O 1
ATOM 3306 N N . ASP B 2 29 ? 15.42200 42.92800 16.72800 1.000 20.63668 326 ASP B N 1
ATOM 3307 C CA . ASP B 2 29 ? 15.77300 42.19800 17.94400 1.000 24.73981 326 ASP B CA 1
ATOM 3308 C C . ASP B 2 29 ? 14.73600 42.42700 19.04400 1.000 22.58955 326 ASP B C 1
ATOM 3309 O O . ASP B 2 29 ? 14.28800 41.48200 19.69300 1.000 24.60295 326 ASP B O 1
ATOM 3318 N N . ASN B 2 30 ? 14.35600 43.68300 19.26800 1.000 24.30291 327 ASN B N 1
ATOM 3319 C CA . ASN B 2 30 ? 13.37500 44.00600 20.30900 1.000 25.07143 327 ASN B CA 1
ATOM 3320 C C . ASN B 2 30 ? 12.03800 43.32600 20.01700 1.000 23.55809 327 ASN B C 1
ATOM 3321 O O . ASN B 2 30 ? 11.34200 42.85800 20.93100 1.000 24.58979 327 ASN B O 1
ATOM 3332 N N . LYS B 2 31 ? 11.64800 43.29300 18.73500 1.000 24.72402 328 LYS B N 1
ATOM 3333 C CA . LYS B 2 31 ? 10.35700 42.71200 18.37800 1.000 25.78993 328 LYS B CA 1
ATOM 3334 C C . LYS B 2 31 ? 10.36000 41.20800 18.58500 1.000 23.72127 328 LYS B C 1
ATOM 3335 O O . LYS B 2 31 ? 9.39600 40.65200 19.11800 1.000 23.51071 328 LYS B O 1
ATOM 3354 N N . PHE B 2 32 ? 11.42700 40.52900 18.15900 1.000 23.62125 329 PHE B N 1
ATOM 3355 C CA . PHE B 2 32 ? 11.55200 39.11100 18.44500 1.000 24.01604 329 PHE B CA 1
ATOM 3356 C C . PHE B 2 32 ? 11.42800 38.83700 19.94700 1.000 27.10851 329 PHE B C 1
ATOM 3357 O O . PHE B 2 32 ? 10.76600 37.87600 20.36100 1.000 26.54266 329 PHE B O 1
ATOM 3374 N N . ASN B 2 33 ? 12.10100 39.64900 20.77800 1.000 26.87691 330 ASN B N 1
ATOM 3375 C CA . ASN B 2 33 ? 12.03800 39.43600 22.22300 1.000 27.90335 330 ASN B CA 1
ATOM 3376 C C . ASN B 2 33 ? 10.61000 39.62900 22.70800 1.000 30.58525 330 ASN B C 1
ATOM 3377 O O . ASN B 2 33 ? 10.12400 38.86800 23.53900 1.000 29.56144 330 ASN B O 1
ATOM 3388 N N . SER B 2 34 ? 9.93800 40.66000 22.19400 1.000 26.48739 331 SER B N 1
ATOM 3389 C CA . SER B 2 34 ? 8.58300 40.97500 22.60700 1.000 31.24585 331 SER B CA 1
ATOM 3390 C C . SER B 2 34 ? 7.63900 39.84200 22.24700 1.000 32.46442 331 SER B C 1
ATOM 3391 O O . SER B 2 34 ? 6.85200 39.37900 23.08300 1.000 30.38785 331 SER B O 1
ATOM 3399 N N . ILE B 2 35 ? 7.72700 39.37600 20.99900 1.000 28.36919 332 ILE B N 1
ATOM 3400 C CA . ILE B 2 35 ? 6.87500 38.29100 20.51900 1.000 29.85358 332 ILE B CA 1
ATOM 3401 C C . ILE B 2 35 ? 7.10100 37.03200 21.34500 1.000 32.66444 332 ILE B C 1
ATOM 3402 O O . ILE B 2 35 ? 6.15200 36.35000 21.76200 1.000 29.89306 332 ILE B O 1
ATOM 3418 N N . THR B 2 36 ? 8.37100 36.68600 21.56000 1.000 27.81912 333 THR B N 1
ATOM 3419 C CA . THR B 2 36 ? 8.70000 35.47400 22.30700 1.000 32.21176 333 THR B CA 1
ATOM 3420 C C . THR B 2 36 ? 8.14600 35.54600 23.72400 1.000 37.17814 333 THR B C 1
ATOM 3421 O O . THR B 2 36 ? 7.53600 34.59300 24.21600 1.000 37.23078 333 THR B O 1
ATOM 3432 N N . MET B 2 37 ? 8.33100 36.68000 24.39300 1.000 34.61468 334 MET B N 1
ATOM 3433 C CA . MET B 2 37 ? 7.81400 36.80300 25.74800 1.000 39.33366 334 MET B CA 1
ATOM 3434 C C . MET B 2 37 ? 6.29200 36.73700 25.73700 1.000 40.55223 334 MET B C 1
ATOM 3435 O O . MET B 2 37 ? 5.68300 36.14600 26.62900 1.000 38.90203 334 MET B O 1
ATOM 3449 N N . ASN B 2 38 ? 5.66300 37.31100 24.72000 1.000 37.78874 335 ASN B N 1
ATOM 3450 C CA . ASN B 2 38 ? 4.21000 37.25500 24.63300 1.000 40.04691 335 ASN B CA 1
ATOM 3451 C C . ASN B 2 38 ? 3.71900 35.81600 24.49200 1.000 41.96293 335 ASN B C 1
ATOM 3452 O O . ASN B 2 38 ? 2.75700 35.40400 25.16900 1.000 45.73180 335 ASN B O 1
ATOM 3463 N N . PHE B 2 39 ? 4.38500 35.02100 23.64500 1.000 37.11498 336 PHE B N 1
ATOM 3464 C CA . PHE B 2 39 ? 4.01900 33.60500 23.54600 1.000 43.70524 336 PHE B CA 1
ATOM 3465 C C . PHE B 2 39 ? 4.16500 32.90000 24.89800 1.000 45.24490 336 PHE B C 1
ATOM 3466 O O . PHE B 2 39 ? 3.32900 32.06800 25.28200 1.000 41.35759 336 PHE B O 1
ATOM 3483 N N . LYS B 2 40 ? 5.23500 33.19100 25.63400 1.000 44.38953 337 LYS B N 1
ATOM 3484 C CA . LYS B 2 40 ? 5.42800 32.53500 26.93400 1.000 45.84497 337 LYS B CA 1
ATOM 3485 C C . LYS B 2 40 ? 4.31000 32.89500 27.91300 1.000 45.74496 337 LYS B C 1
ATOM 3486 O O . LYS B 2 40 ? 3.75700 32.02400 28.56900 1.000 48.66110 337 LYS B O 1
ATOM 3505 N N . GLU B 2 41 ? 3.96100 34.17100 27.98600 1.000 44.77905 338 GLU B N 1
ATOM 3506 C CA . GLU B 2 41 ? 2.82700 34.61200 28.79400 1.000 54.68024 338 GLU B CA 1
ATOM 3507 C C . GLU B 2 41 ? 1.55100 33.87500 28.39800 1.000 52.52735 338 GLU B C 1
ATOM 3508 O O . GLU B 2 41 ? 0.82200 33.35400 29.25200 1.000 52.50103 338 GLU B O 1
ATOM 3520 N N . ALA B 2 42 ? 1.26400 33.82100 27.10100 1.000 52.13257 339 ALA B N 1
ATOM 3521 C CA . ALA B 2 42 ? 0.03700 33.17100 26.65200 1.000 54.68814 339 ALA B CA 1
ATOM 3522 C C . ALA B 2 42 ? 0.03600 31.68400 26.98700 1.000 51.11402 339 ALA B C 1
ATOM 3523 O O . ALA B 2 42 ? -1.00400 31.11800 27.35900 1.000 50.86926 339 ALA B O 1
ATOM 3530 N N . ILE B 2 43 ? 1.19200 31.05300 26.85200 1.000 49.90072 340 ILE B N 1
ATOM 3531 C CA . ILE B 2 43 ? 1.32100 29.64200 27.16900 1.000 53.65117 340 ILE B CA 1
ATOM 3532 C C . ILE B 2 43 ? 1.05800 29.40700 28.65700 1.000 58.54386 340 ILE B C 1
ATOM 3533 O O . ILE B 2 43 ? 0.40800 28.43600 29.03100 1.000 56.04619 340 ILE B O 1
ATOM 3549 N N . ILE B 2 44 ? 1.56200 30.30700 29.49700 1.000 58.77547 341 ILE B N 1
ATOM 3550 C CA . ILE B 2 44 ? 1.36400 30.20500 30.93900 1.000 53.11953 341 ILE B CA 1
ATOM 3551 C C . ILE B 2 44 ? -0.11900 30.29400 31.27800 1.000 63.77080 341 ILE B C 1
ATOM 3552 O O . ILE B 2 44 ? -0.63400 29.49100 32.04800 1.000 63.99451 341 ILE B O 1
ATOM 3568 N N . GLU B 2 45 ? -0.81400 31.25200 30.67500 1.000 61.20997 342 GLU B N 1
ATOM 3569 C CA . GLU B 2 45 ? -2.25100 31.39000 30.89800 1.000 67.25543 342 GLU B CA 1
ATOM 3570 C C . GLU B 2 45 ? -2.99800 30.17000 30.37200 1.000 69.50307 342 GLU B C 1
ATOM 3571 O O . GLU B 2 45 ? -3.96600 29.70200 30.98700 1.000 65.56576 342 GLU B O 1
ATOM 3583 N N . GLU B 2 46 ? -2.55000 29.62600 29.23800 1.000 69.08460 343 GLU B N 1
ATOM 3584 C CA . GLU B 2 46 ? -3.26300 28.50800 28.62700 1.000 73.33248 343 GLU B CA 1
ATOM 3585 C C . GLU B 2 46 ? -3.18000 27.26100 29.49900 1.000 78.07252 343 GLU B C 1
ATOM 3586 O O . GLU B 2 46 ? -4.17500 26.54300 29.65900 1.000 74.25101 343 GLU B O 1
ATOM 3598 N N . ARG B 2 47 ? -2.00500 26.98800 30.07000 1.000 73.56408 344 ARG B N 1
ATOM 3599 C CA . ARG B 2 47 ? -1.87300 25.84100 30.95900 1.000 75.48273 344 ARG B CA 1
ATOM 3600 C C . ARG B 2 47 ? -2.70500 26.04200 32.21800 1.000 82.00720 344 ARG B C 1
ATOM 3601 O O . ARG B 2 47 ? -3.28900 25.08900 32.74700 1.000 83.73109 344 ARG B O 1
ATOM 3622 N N . ALA B 2 48 ? -2.76900 27.27800 32.71200 1.000 83.51001 345 ALA B N 1
ATOM 3623 C CA . ALA B 2 48 ? -3.63800 27.58800 33.84300 1.000 80.63072 345 ALA B CA 1
ATOM 3624 C C . ALA B 2 48 ? -5.10100 27.32700 33.50300 1.000 89.50810 345 ALA B C 1
ATOM 3625 O O . ALA B 2 48 ? -5.85900 26.80800 34.33400 1.000 89.99237 345 ALA B O 1
ATOM 3632 N N . ALA B 2 49 ? -5.52100 27.69100 32.28800 1.000 91.48465 346 ALA B N 1
ATOM 3633 C CA . ALA B 2 49 ? -6.87100 27.35800 31.84400 1.000 97.36957 346 ALA B CA 1
ATOM 3634 C C . ALA B 2 49 ? -7.07700 25.84800 31.82100 1.000 95.76148 346 ALA B C 1
ATOM 3635 O O . ALA B 2 49 ? -8.12400 25.34900 32.24800 1.000 94.32184 346 ALA B O 1
ATOM 3642 N N . GLN B 2 50 ? -6.08900 25.10600 31.32700 1.000 88.81328 347 GLN B N 1
ATOM 3643 C CA . GLN B 2 50 ? -6.13700 23.65000 31.34000 1.000 91.72152 347 GLN B CA 1
ATOM 3644 C C . GLN B 2 50 ? -6.43400 23.16000 32.75600 1.000 91.87417 347 GLN B C 1
ATOM 3645 O O . GLN B 2 50 ? -6.39300 21.96200 33.04100 1.000 96.20627 347 GLN B O 1
#

InterPro domains:
  IPR002048 EF-hand domain [PF13499] (107-173)
  IPR002048 EF-hand domain [PS50222] (144-179)
  IPR002048 EF-hand domain [cd00051] (111-173)
  IPR011992 EF-hand domain pair [SSF47473] (1-185)
  IPR018247 EF-Hand 1, calcium-binding site [PS00018] (116-128)
  IPR018247 EF-Hand 1, calcium-binding site [PS00018] (157-169)
  IPR051433 Calcium and Integrin-Binding [PTHR45791] (1-187)

CATH classification: 1.10.238.10 (+1 more: 1.10.238.10)

B-factor: mean 38.05, std 15.98, range [16.55, 122.06]

Sequence (228 aa):
QTVFTHEQLEAYQDCTFFTRKEIMRLFYRYQDLAPQLVPLDYTTCPDVKVPYELIGSMPELKDNPFRQRIAQVFSEDGDGHMTLDNFLDMFSVMSEMAPRDLKAYYAFKIYDFNNDDYICAWDLEQTVTKLTRGELSAEEVSLVCEKVLDEADGDHDGRLSLEDFQNMILRAPDFLSTFHIRINTFNFSWKVFCSWDYLIGNPETADNKFNSITMNFKEAIIEERAAQ

Radius of gyration: 19.04 Å; Cα contacts (8 Å, |Δi|>4): 319; chains: 2; bounding box: 39×40×59 Å

GO terms:
  GO:0000287 magnesium ion binding (F, IDA)
  GO:0005509 calcium ion binding (F, IDA)
  GO:0005515 protein binding (F, IPI)

Secondary structure (DSSP, 8-state):
--SS-HHHHHHHHHHSS--HHHHHHHHHHHHHH-TTTS-S-GGG-----B-HHHHHTSTTTTT-TTHHHHHHHHSTTSSS-B-HHHHHHHHHHHSTTS-HHHHHHHHHHHH-TT-SSSB-HHHHHHHHHHHHTT-S-HHHHHHHHHHHHHHH-TT-SSSB-HHHHHHHHTT-TTHHHHS----/-TTHHHHHHHS-S-TT---HHHHHHHHHHHHHHHHHHHHHHHHH-